Protein AF-0000000080767709 (afdb_homodimer)

Radius of gyration: 35.58 Å; Cα contacts (8 Å, |Δi|>4): 212; chains: 2; bounding box: 94×113×79 Å

Foldseek 3Di:
DPPPCVDPPPPDDDDPVRLVVLLVVCPDPPHHLVNSCVVVVHDSVSNVVSNVCVVVLVVVCVVVVHDDDDPVVVVVVVVVVVVVVVVVVVVVVVVVVVVVVVVVVVVVVVVVPPPDDPPPPD/DPPPVVDPPPPDDDDPVRLVVLLVVCPDPPHHLVNSCVVVVHDSVSNVVSNVCVVVLVVVCVVVVHDDDDPVVVVVVVVVVVVVVVVVVVVVVVVVVVVVVVVVVVVVVVVVPPPDPPPPPD

Structure (mmCIF, N/CA/C/O backbone):
data_AF-0000000080767709-model_v1
#
loop_
_entity.id
_entity.type
_entity.pdbx_description
1 polymer 'Isrso10-transposase orfa protein'
#
loop_
_atom_site.group_PDB
_atom_site.id
_atom_site.type_symbol
_atom_site.label_atom_id
_atom_site.label_alt_id
_atom_site.label_comp_id
_atom_site.label_asym_id
_atom_site.label_entity_id
_atom_site.label_seq_id
_atom_site.pdbx_PDB_ins_code
_atom_site.Cartn_x
_atom_site.Cartn_y
_atom_site.Cartn_z
_atom_site.occupancy
_atom_site.B_iso_or_equiv
_atom_site.auth_seq_id
_atom_site.auth_comp_id
_atom_site.auth_asym_id
_atom_site.auth_atom_id
_atom_site.pdbx_PDB_model_num
ATOM 1 N N . MET A 1 1 ? 47.719 12.008 27.281 1 43.72 1 MET A N 1
ATOM 2 C CA . MET A 1 1 ? 46.906 12.156 26.062 1 43.72 1 MET A CA 1
ATOM 3 C C . MET A 1 1 ? 45.5 11.602 26.266 1 43.72 1 MET A C 1
ATOM 5 O O . MET A 1 1 ? 45.344 10.477 26.734 1 43.72 1 MET A O 1
ATOM 9 N N . MET A 1 2 ? 44.5 12.438 26.734 1 44.12 2 MET A N 1
ATOM 10 C CA . MET A 1 2 ? 43.125 12.086 27.047 1 44.12 2 MET A CA 1
ATOM 11 C C . MET A 1 2 ? 42.469 11.367 25.859 1 44.12 2 MET A C 1
ATOM 13 O O . MET A 1 2 ? 42.406 11.906 24.766 1 44.12 2 MET A O 1
ATOM 17 N N . GLU A 1 3 ? 42.625 10.109 25.688 1 41.75 3 GLU A N 1
ATOM 18 C CA . GLU A 1 3 ? 41.938 9.312 24.672 1 41.75 3 GLU A CA 1
ATOM 19 C C . GLU A 1 3 ? 40.438 9.484 24.75 1 41.75 3 GLU A C 1
ATOM 21 O O . GLU A 1 3 ? 39.781 8.938 25.641 1 41.75 3 GLU A O 1
ATOM 26 N N . VAL A 1 4 ? 39.844 10.734 24.5 1 47.56 4 VAL A N 1
ATOM 27 C CA . VAL A 1 4 ? 38.406 10.883 24.281 1 47.56 4 VAL A CA 1
ATOM 28 C C . VAL A 1 4 ? 37.938 9.773 23.344 1 47.56 4 VAL A C 1
ATOM 30 O O . VAL A 1 4 ? 38.25 9.773 22.156 1 47.56 4 VAL A O 1
ATOM 33 N N . LEU A 1 5 ? 37.969 8.539 23.547 1 47.91 5 LEU A N 1
ATOM 34 C CA . LEU A 1 5 ? 37.312 7.469 22.797 1 47.91 5 LEU A CA 1
ATOM 35 C C . LEU A 1 5 ? 35.906 7.836 22.438 1 47.91 5 LEU A C 1
ATOM 37 O O . LEU A 1 5 ? 35.062 8.008 23.328 1 47.91 5 LEU A O 1
ATOM 41 N N . THR A 1 6 ? 35.625 8.914 21.562 1 49.12 6 THR A N 1
ATOM 42 C CA . THR A 1 6 ? 34.281 9.172 21.094 1 49.12 6 THR A CA 1
ATOM 43 C C . THR A 1 6 ? 33.594 7.879 20.625 1 49.12 6 THR A C 1
ATOM 45 O O . THR A 1 6 ? 34.062 7.266 19.641 1 49.12 6 THR A O 1
ATOM 48 N N . GLY A 1 7 ? 33.312 7.008 21.469 1 48.69 7 GLY A N 1
ATOM 49 C CA . GLY A 1 7 ? 32.5 5.867 21.047 1 48.69 7 GLY A CA 1
ATOM 50 C C . GLY A 1 7 ? 31.562 6.191 19.891 1 48.69 7 GLY A C 1
ATOM 51 O O . GLY A 1 7 ? 31.406 7.359 19.531 1 48.69 7 GLY A O 1
ATOM 52 N N . PRO A 1 8 ? 31.25 5.109 19.016 1 51.94 8 PRO A N 1
ATOM 53 C CA . PRO A 1 8 ? 30.344 5.395 17.906 1 51.94 8 PRO A CA 1
ATOM 54 C C . PRO A 1 8 ? 29.203 6.316 18.297 1 51.94 8 PRO A C 1
ATOM 56 O O . PRO A 1 8 ? 28.625 6.168 19.391 1 51.94 8 PRO A O 1
ATOM 59 N N . GLU A 1 9 ? 29.266 7.59 18.141 1 53.91 9 GLU A N 1
ATOM 60 C CA . GLU A 1 9 ? 28.188 8.547 18.375 1 53.91 9 GLU A CA 1
ATOM 61 C C . GLU A 1 9 ? 26.828 7.898 18.156 1 53.91 9 GLU A C 1
ATOM 63 O O . GLU A 1 9 ? 26.531 7.375 17.078 1 53.91 9 GLU A O 1
ATOM 68 N N . ARG A 1 10 ? 26.406 7.102 19.109 1 61.03 10 ARG A N 1
ATOM 69 C CA . ARG A 1 10 ? 25.078 6.496 19.078 1 61.03 10 ARG A CA 1
ATOM 70 C C . ARG A 1 10 ? 24.062 7.438 18.438 1 61.03 10 ARG A C 1
ATOM 72 O O . ARG A 1 10 ? 23.828 8.547 18.922 1 61.03 10 ARG A O 1
ATOM 79 N N . ARG A 1 11 ? 23.906 7.289 17.219 1 68.31 11 ARG A N 1
ATOM 80 C CA . ARG A 1 11 ? 22.891 8.055 16.5 1 68.31 11 ARG A CA 1
ATOM 81 C C . ARG A 1 11 ? 21.562 8.047 17.25 1 68.31 11 ARG A C 1
ATOM 83 O O . ARG A 1 11 ? 21.062 6.988 17.609 1 68.31 11 ARG A O 1
ATOM 90 N N . ARG A 1 12 ? 21.281 9.148 17.984 1 80.56 12 ARG A N 1
ATOM 91 C CA . ARG A 1 12 ? 20.031 9.312 18.703 1 80.56 12 ARG A CA 1
ATOM 92 C C . ARG A 1 12 ? 18.844 8.828 17.859 1 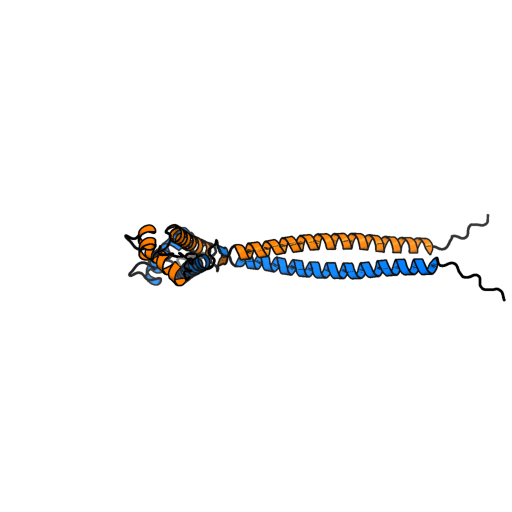80.56 12 ARG A C 1
ATOM 94 O O . ARG A 1 12 ? 18.797 9.094 16.656 1 80.56 12 ARG A O 1
ATOM 101 N N . ARG A 1 13 ? 18.047 7.902 18.406 1 86.88 13 ARG A N 1
ATOM 102 C CA . ARG A 1 13 ? 16.828 7.434 17.781 1 86.88 13 ARG A CA 1
ATOM 103 C C . ARG A 1 13 ? 15.625 8.25 18.25 1 86.88 13 ARG A C 1
ATOM 105 O O . ARG A 1 13 ? 15.312 8.273 19.453 1 86.88 13 ARG A O 1
ATOM 112 N N . TRP A 1 14 ? 15.016 9.008 17.422 1 95.19 14 TRP A N 1
ATOM 113 C CA . TRP A 1 14 ? 13.859 9.852 17.703 1 95.19 14 TRP A CA 1
ATOM 114 C C . TRP A 1 14 ? 12.562 9.055 17.578 1 95.19 14 TRP A C 1
ATOM 116 O O . TRP A 1 14 ? 12.391 8.266 16.641 1 95.19 14 TRP A O 1
ATOM 126 N N . SER A 1 15 ? 11.672 9.312 18.578 1 96.44 15 SER A N 1
ATOM 127 C CA . SER A 1 15 ? 10.344 8.719 18.484 1 96.44 15 SER A CA 1
ATOM 128 C C . SER A 1 15 ? 9.492 9.445 17.438 1 96.44 15 SER A C 1
ATOM 130 O O . SER A 1 15 ? 9.797 10.57 17.047 1 96.44 15 SER A O 1
ATOM 132 N N . VAL A 1 16 ? 8.477 8.766 17.062 1 96.75 16 VAL A N 1
ATOM 133 C CA . VAL A 1 16 ? 7.57 9.359 16.078 1 96.75 16 VAL A CA 1
ATOM 134 C C . VAL A 1 16 ? 6.953 10.641 16.656 1 96.75 16 VAL A C 1
ATOM 136 O O . VAL A 1 16 ? 6.816 11.641 15.945 1 96.75 16 VAL A O 1
ATOM 139 N N . GLU A 1 17 ? 6.59 10.57 17.844 1 96.75 17 GLU A N 1
ATOM 140 C CA . GLU A 1 17 ? 5.984 11.719 18.5 1 96.75 17 GLU A CA 1
ATOM 141 C C . GLU A 1 17 ? 6.938 12.914 18.516 1 96.75 17 GLU A C 1
ATOM 143 O O . GLU A 1 17 ? 6.516 14.055 18.297 1 96.75 17 GLU A O 1
ATOM 148 N N . GLU A 1 18 ? 8.172 12.672 18.781 1 97.38 18 GLU A N 1
ATOM 149 C CA . GLU A 1 18 ? 9.172 13.734 18.766 1 97.38 18 GLU A CA 1
ATOM 150 C C . GLU A 1 18 ? 9.344 14.312 17.359 1 97.38 18 GLU A C 1
ATOM 152 O O . GLU A 1 18 ? 9.422 15.531 17.188 1 97.38 18 GLU A O 1
ATOM 157 N N . LYS A 1 19 ? 9.406 13.406 16.391 1 98.12 19 LYS A N 1
ATOM 158 C CA . LYS A 1 19 ? 9.516 13.828 15 1 98.12 19 LYS A CA 1
ATOM 159 C C . LYS A 1 19 ? 8.359 14.742 14.609 1 98.12 19 LYS A C 1
ATOM 161 O O . LYS A 1 19 ? 8.57 15.82 14.047 1 98.12 19 LYS A O 1
ATOM 166 N N . LEU A 1 20 ? 7.242 14.305 15.039 1 97.5 20 LEU A N 1
ATOM 167 C CA . LEU A 1 20 ? 6.047 15.062 14.688 1 97.5 20 LEU A CA 1
ATOM 168 C C . LEU A 1 20 ? 6.031 16.406 15.398 1 97.5 20 LEU A C 1
ATOM 170 O O . LEU A 1 20 ? 5.621 17.422 14.812 1 97.5 20 LEU A O 1
ATOM 174 N N . ALA A 1 21 ? 6.422 16.438 16.609 1 97.62 21 ALA A N 1
ATOM 175 C CA . ALA A 1 21 ? 6.48 17.672 17.375 1 97.62 21 ALA A CA 1
ATOM 176 C C . ALA A 1 21 ? 7.422 18.672 16.703 1 97.62 21 ALA A C 1
ATOM 178 O O . ALA A 1 21 ? 7.09 19.859 16.578 1 97.62 21 ALA A O 1
ATOM 179 N N . MET A 1 22 ? 8.547 18.203 16.25 1 98.12 22 MET A N 1
ATOM 180 C CA . MET A 1 22 ? 9.516 19.078 15.594 1 98.12 22 MET A CA 1
ATOM 181 C C . MET A 1 22 ? 8.992 19.578 14.258 1 98.12 22 MET A C 1
ATOM 183 O O . MET A 1 22 ? 9.195 20.734 13.898 1 98.12 22 MET A O 1
ATOM 187 N N . VAL A 1 23 ? 8.305 18.688 13.594 1 98 23 VAL A N 1
ATOM 188 C CA . VAL A 1 23 ? 7.73 19.062 12.305 1 98 23 VAL A CA 1
ATOM 189 C C . VAL A 1 23 ? 6.676 20.156 12.5 1 98 23 VAL A C 1
ATOM 191 O O . VAL A 1 23 ? 6.691 21.172 11.812 1 98 23 VAL A O 1
ATOM 194 N N . ARG A 1 24 ? 5.836 19.938 13.453 1 95.5 24 ARG A N 1
ATOM 195 C CA . ARG A 1 24 ? 4.793 20.922 13.727 1 95.5 24 ARG A CA 1
ATOM 196 C C . ARG A 1 24 ? 5.395 22.266 14.141 1 95.5 24 ARG A C 1
ATOM 198 O O . ARG A 1 24 ? 4.934 23.312 13.703 1 95.5 24 ARG A O 1
ATOM 205 N N . GLU A 1 25 ? 6.41 22.203 14.945 1 97.19 25 GLU A N 1
ATOM 206 C CA . GLU A 1 25 ? 7.105 23.406 15.367 1 97.19 25 GLU A CA 1
ATOM 207 C C . GLU A 1 25 ? 7.691 24.156 14.172 1 97.19 25 GLU A C 1
ATOM 209 O O . GLU A 1 25 ? 7.68 25.391 14.133 1 97.19 25 GLU A O 1
ATOM 214 N N . SER A 1 26 ? 8.156 23.453 13.188 1 97.44 26 SER A N 1
ATOM 215 C CA . SER A 1 26 ? 8.812 24.047 12.031 1 97.44 26 SER A CA 1
ATOM 216 C C . SER A 1 26 ? 7.812 24.797 11.156 1 97.44 26 SER A C 1
ATOM 218 O O . SER A 1 26 ? 8.203 25.594 10.305 1 97.44 26 SER A O 1
ATOM 220 N N . PHE A 1 27 ? 6.527 24.547 11.375 1 93.88 27 PHE A N 1
ATOM 221 C CA . PHE A 1 27 ? 5.504 25.234 10.602 1 93.88 27 PHE A CA 1
ATOM 222 C C . PHE A 1 27 ? 5.055 26.516 11.312 1 93.88 27 PHE A C 1
ATOM 224 O O . PHE A 1 27 ? 4.34 27.328 10.734 1 93.88 27 PHE A O 1
ATOM 231 N N . GLU A 1 28 ? 5.445 26.672 12.57 1 93.56 28 GLU A N 1
ATOM 232 C CA . GLU A 1 28 ? 5.02 27.844 13.336 1 93.56 28 GLU A CA 1
ATOM 233 C C . GLU A 1 28 ? 5.602 29.125 12.742 1 93.56 28 GLU A C 1
ATOM 235 O O . GLU A 1 28 ? 6.723 29.141 12.234 1 93.56 28 GLU A O 1
ATOM 240 N N . PRO A 1 29 ? 4.84 30.234 12.82 1 92.75 29 PRO A N 1
ATOM 241 C CA . PRO A 1 29 ? 5.355 31.5 12.312 1 92.75 29 PRO A CA 1
ATOM 242 C C . PRO A 1 29 ? 6.684 31.891 12.945 1 92.75 29 PRO A C 1
ATOM 244 O O . PRO A 1 29 ? 6.844 31.797 14.164 1 92.75 29 PRO A O 1
ATOM 247 N N . GLY A 1 30 ? 7.648 32.25 12.172 1 95 30 GLY A N 1
ATOM 248 C CA . GLY A 1 30 ? 8.938 32.719 12.656 1 95 30 GLY A CA 1
ATOM 249 C C . GLY A 1 30 ? 9.938 31.609 12.867 1 95 30 GLY A C 1
ATOM 250 O O . GLY A 1 30 ? 11.086 31.859 13.227 1 95 30 GLY A O 1
ATOM 251 N N . LYS A 1 31 ? 9.469 30.438 12.656 1 96.88 31 LYS A N 1
ATOM 252 C CA . LYS A 1 31 ? 10.352 29.281 12.812 1 96.88 31 LYS A CA 1
ATOM 253 C C . LYS A 1 31 ? 10.82 28.766 11.461 1 96.88 31 LYS A C 1
ATOM 255 O O . LYS A 1 31 ? 10.102 28.891 10.461 1 96.88 31 LYS A O 1
ATOM 260 N N . THR A 1 32 ? 12.039 28.266 11.469 1 97.12 32 THR A N 1
ATOM 261 C CA . THR A 1 32 ? 12.586 27.594 10.297 1 97.12 32 THR A CA 1
ATOM 262 C C . THR A 1 32 ? 13.055 26.188 10.648 1 97.12 32 THR A C 1
ATOM 264 O O . THR A 1 32 ? 13.25 25.875 11.82 1 97.12 32 THR A O 1
ATOM 267 N N . VAL A 1 33 ? 13.203 25.406 9.625 1 98.12 33 VAL A N 1
ATOM 268 C CA . VAL A 1 33 ? 13.719 24.047 9.805 1 98.12 33 VAL A CA 1
ATOM 269 C C . VAL A 1 33 ? 15.062 24.094 10.523 1 98.12 33 VAL A C 1
ATOM 271 O O . VAL A 1 33 ? 15.289 23.344 11.477 1 98.12 33 VAL A O 1
ATOM 274 N N . SER A 1 34 ? 15.875 25.016 10.148 1 98.19 34 SER A N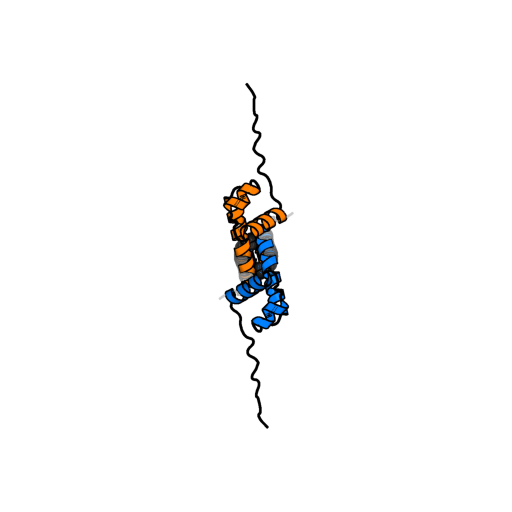 1
ATOM 275 C CA . SER A 1 34 ? 17.203 25.141 10.734 1 98.19 34 SER A CA 1
ATOM 276 C C . SER A 1 34 ? 17.141 25.547 12.203 1 98.19 34 SER A C 1
ATOM 278 O O . SER A 1 34 ? 17.875 25.031 13.031 1 98.19 34 SER A O 1
ATOM 280 N N . MET A 1 35 ? 16.266 26.484 12.539 1 98.31 35 MET A N 1
ATOM 281 C CA . MET A 1 35 ? 16.094 26.922 13.914 1 98.31 35 MET A CA 1
ATOM 282 C C . MET A 1 35 ? 15.617 25.781 14.797 1 98.31 35 MET A C 1
ATOM 284 O O . MET A 1 35 ? 16.172 25.547 15.883 1 98.31 35 MET A O 1
ATOM 288 N N . VAL A 1 36 ? 14.625 25.031 14.32 1 98.5 36 VAL A N 1
ATOM 289 C CA . VAL A 1 36 ? 14.055 23.922 15.078 1 98.5 36 VAL A CA 1
ATOM 290 C C . VAL A 1 36 ? 15.094 22.828 15.258 1 98.5 36 VAL A C 1
ATOM 292 O O . VAL A 1 36 ? 15.258 22.281 16.359 1 98.5 36 VAL A O 1
ATOM 295 N N . ALA A 1 37 ? 15.82 22.516 14.164 1 98.31 37 ALA A N 1
ATOM 296 C CA . ALA A 1 37 ? 16.859 21.5 14.219 1 98.31 37 ALA A CA 1
ATOM 297 C C . ALA A 1 37 ? 17.906 21.844 15.266 1 98.31 37 ALA A C 1
ATOM 299 O O . ALA A 1 37 ? 18.266 21 16.094 1 98.31 37 ALA A O 1
ATOM 300 N N . ARG A 1 38 ? 18.359 23.047 15.32 1 97.81 38 ARG A N 1
ATOM 301 C CA . ARG A 1 38 ? 19.375 23.5 16.266 1 97.81 38 ARG A CA 1
ATOM 302 C C . ARG A 1 38 ? 18.859 23.438 17.703 1 97.81 38 ARG A C 1
ATOM 304 O O . ARG A 1 38 ? 19.562 22.984 18.609 1 97.81 38 ARG A O 1
AT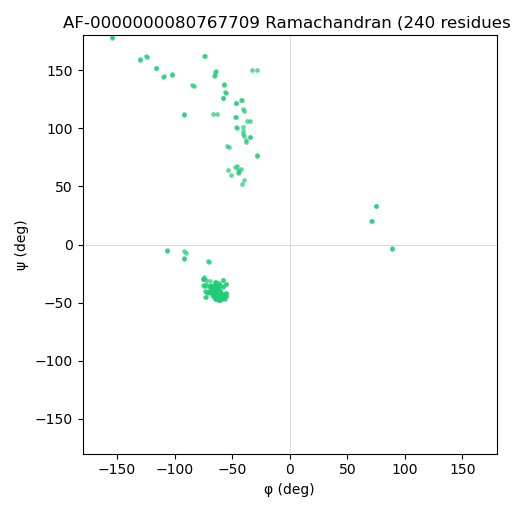OM 311 N N . GLN A 1 39 ? 17.703 23.828 17.891 1 97.62 39 GLN A N 1
ATOM 312 C CA . GLN A 1 39 ? 17.078 23.859 19.203 1 97.62 39 GLN A CA 1
ATOM 313 C C . GLN A 1 39 ? 16.984 22.453 19.797 1 97.62 39 GLN A C 1
ATOM 315 O O . GLN A 1 39 ? 17.125 22.281 21.016 1 97.62 39 GLN A O 1
ATOM 320 N N . HIS A 1 40 ? 16.797 21.516 18.953 1 97 40 HIS A N 1
ATOM 321 C CA . HIS A 1 40 ? 16.562 20.156 19.438 1 97 40 HIS A CA 1
ATOM 322 C C . HIS A 1 40 ? 17.781 19.281 19.203 1 97 40 HIS A C 1
ATOM 324 O O . HIS A 1 40 ? 17.766 18.078 19.516 1 97 40 HIS A O 1
ATOM 330 N N . GLY A 1 41 ? 18.812 19.781 18.547 1 95.94 41 GLY A N 1
ATOM 331 C CA . GLY A 1 41 ? 20.031 19.016 18.328 1 95.94 41 GLY A CA 1
ATOM 332 C C . GLY A 1 41 ? 19.875 17.953 17.25 1 95.94 41 GLY A C 1
ATOM 333 O O . GLY A 1 41 ? 20.375 16.828 17.422 1 95.94 41 GLY A O 1
ATOM 334 N N . VAL A 1 42 ? 19.125 18.203 16.328 1 95.81 42 VAL A N 1
ATOM 335 C CA . VAL A 1 42 ? 18.859 17.297 15.219 1 95.81 42 VAL A CA 1
ATOM 336 C C . VAL A 1 42 ? 19.5 17.844 13.945 1 95.81 42 VAL A C 1
ATOM 338 O O . VAL A 1 42 ? 19.609 19.047 13.766 1 95.81 42 VAL A O 1
ATOM 341 N N . ASN A 1 43 ? 19.984 16.953 13.109 1 96.19 43 ASN A N 1
ATOM 342 C CA . ASN A 1 43 ? 20.422 17.359 11.781 1 96.19 43 ASN A CA 1
ATOM 343 C C . ASN A 1 43 ? 19.297 18.016 10.992 1 96.19 43 ASN A C 1
ATOM 345 O O . ASN A 1 43 ? 18.219 17.438 10.867 1 96.19 43 ASN A O 1
ATOM 349 N N . PRO A 1 44 ? 19.547 19.188 10.508 1 97.56 44 PRO A N 1
ATOM 350 C CA . PRO A 1 44 ? 18.469 19.859 9.773 1 97.56 44 PRO A CA 1
ATOM 351 C C . PRO A 1 44 ? 17.922 19.016 8.625 1 97.56 44 PRO A C 1
ATOM 353 O O . PRO A 1 44 ? 16.734 19.109 8.297 1 97.56 44 PRO A O 1
ATOM 356 N N . ASN A 1 45 ? 18.703 18.234 7.953 1 97.44 45 ASN A N 1
ATOM 357 C CA . ASN A 1 45 ? 18.266 17.359 6.871 1 97.44 45 ASN A CA 1
ATOM 358 C C . ASN A 1 45 ? 17.188 16.391 7.336 1 97.44 45 ASN A C 1
ATOM 360 O O . ASN A 1 45 ? 16.281 16.047 6.574 1 97.44 45 ASN A O 1
ATOM 364 N N . GLN A 1 46 ? 17.281 15.938 8.547 1 97.44 46 GLN A N 1
ATOM 365 C CA . GLN A 1 46 ? 16.281 15.031 9.102 1 97.44 46 GLN A CA 1
ATOM 366 C C . GLN A 1 46 ? 14.938 15.727 9.273 1 97.44 46 GLN A C 1
ATOM 368 O O . GLN A 1 46 ? 13.906 15.195 8.867 1 97.44 46 GLN A O 1
ATOM 373 N N . VAL A 1 47 ? 15.031 16.969 9.797 1 98.06 47 VAL A N 1
ATOM 374 C CA . VAL A 1 47 ? 13.805 17.719 10 1 98.06 47 VAL A CA 1
ATOM 375 C C . VAL A 1 47 ? 13.164 18.047 8.656 1 98.06 47 VAL A C 1
ATOM 377 O O . VAL A 1 47 ? 11.938 17.984 8.508 1 98.06 47 VAL A O 1
ATOM 380 N N . PHE A 1 48 ? 14.031 18.359 7.711 1 98.19 48 PHE A N 1
ATOM 381 C CA . PHE A 1 48 ? 13.539 18.625 6.363 1 98.19 48 PHE A CA 1
ATOM 382 C C . PHE A 1 48 ? 12.836 17.391 5.801 1 98.19 48 PHE A C 1
ATOM 384 O O . PHE A 1 48 ? 11.758 17.5 5.219 1 98.19 48 PHE A O 1
ATOM 391 N N . GLN A 1 49 ? 13.438 16.203 5.984 1 98.25 49 GLN A N 1
ATOM 392 C CA . GLN A 1 49 ? 12.867 14.961 5.48 1 98.25 49 GLN A CA 1
ATOM 393 C C . GLN A 1 49 ? 11.547 14.648 6.176 1 98.25 49 GLN A C 1
ATOM 395 O O . GLN A 1 49 ? 10.57 14.266 5.523 1 98.25 49 GLN A O 1
ATOM 400 N N . TRP A 1 50 ? 11.492 14.844 7.445 1 98.5 50 TRP A N 1
ATOM 401 C CA . TRP A 1 50 ? 10.266 14.586 8.188 1 98.5 50 TRP A CA 1
ATOM 402 C C . TRP A 1 50 ? 9.156 15.531 7.758 1 98.5 50 TRP A C 1
ATOM 404 O O . TRP A 1 50 ? 7.996 15.125 7.645 1 98.5 50 TRP A O 1
ATOM 414 N N . ARG A 1 51 ? 9.547 16.75 7.574 1 98.25 51 ARG A N 1
ATOM 415 C CA . ARG A 1 51 ? 8.586 17.75 7.125 1 98.25 51 ARG A CA 1
ATOM 416 C C . ARG A 1 51 ? 8.016 17.391 5.758 1 98.25 51 ARG A C 1
ATOM 418 O O . ARG A 1 51 ? 6.812 17.531 5.527 1 98.25 51 ARG A O 1
ATOM 425 N N . LYS A 1 52 ? 8.859 16.938 4.891 1 98.5 52 LYS A N 1
ATOM 426 C CA . LYS A 1 52 ? 8.422 16.5 3.564 1 98.5 52 LYS A CA 1
ATOM 427 C C . LYS A 1 52 ? 7.469 15.32 3.662 1 98.5 52 LYS A C 1
ATOM 429 O O . LYS A 1 52 ? 6.418 15.305 3.021 1 98.5 52 LYS A O 1
ATOM 434 N N . LEU A 1 53 ? 7.832 14.312 4.461 1 98.69 53 LEU A N 1
ATOM 435 C CA . LEU A 1 53 ? 6.996 13.133 4.652 1 98.69 53 LEU A CA 1
ATOM 436 C C . LEU A 1 53 ? 5.641 13.516 5.242 1 98.69 53 LEU A C 1
ATOM 438 O O . LEU A 1 53 ? 4.605 13.008 4.812 1 98.69 53 LEU A O 1
ATOM 442 N N . TYR A 1 54 ? 5.715 14.453 6.164 1 98.25 54 TYR A N 1
ATOM 443 C CA . TYR A 1 54 ? 4.508 14.953 6.809 1 98.25 54 TYR A CA 1
ATOM 444 C C . TYR A 1 54 ? 3.547 15.547 5.781 1 98.25 54 TYR A C 1
ATOM 446 O O . TYR A 1 54 ? 2.371 15.18 5.742 1 98.25 54 TYR A O 1
ATOM 454 N N . GLN A 1 55 ? 4.031 16.328 4.922 1 97.44 55 GLN A N 1
ATOM 455 C CA . GLN A 1 55 ? 3.221 17.016 3.918 1 97.44 55 GLN A CA 1
ATOM 456 C C . GLN A 1 55 ? 2.756 16.047 2.834 1 97.44 55 GLN A C 1
ATOM 458 O O . GLN A 1 55 ? 1.582 16.047 2.453 1 97.44 55 GLN A O 1
ATOM 463 N N . ASP A 1 56 ? 3.682 15.234 2.379 1 98.12 56 ASP A N 1
ATOM 464 C CA . ASP A 1 56 ? 3.348 14.281 1.322 1 98.12 56 ASP A CA 1
ATOM 465 C C . ASP A 1 56 ? 2.334 13.25 1.812 1 98.12 56 ASP A C 1
ATOM 467 O O . ASP A 1 56 ? 1.445 12.844 1.063 1 98.12 56 ASP A O 1
ATOM 471 N N . GLY A 1 57 ? 2.498 12.812 3.078 1 98.5 57 GLY A N 1
ATOM 472 C CA . GLY A 1 57 ? 1.56 11.867 3.658 1 98.5 57 GLY A CA 1
ATOM 473 C C . GLY A 1 57 ? 0.147 12.406 3.756 1 98.5 57 GLY A C 1
ATOM 474 O O . GLY A 1 57 ? -0.813 11.727 3.389 1 98.5 57 GLY A O 1
ATOM 475 N N . SER A 1 58 ? 0.055 13.633 4.223 1 98 58 SER A N 1
ATOM 476 C CA . SER A 1 58 ? -1.244 14.297 4.305 1 98 58 SER A CA 1
ATOM 477 C C . SER A 1 58 ? -1.891 14.422 2.93 1 98 58 SER A C 1
ATOM 479 O O . SER A 1 58 ? -3.078 14.125 2.768 1 98 58 SER A O 1
ATOM 481 N N . LEU A 1 59 ? -1.128 14.836 1.957 1 98.06 59 LEU A N 1
ATOM 482 C CA . LEU A 1 59 ? -1.613 15 0.591 1 98.06 59 LEU A CA 1
ATOM 483 C C . LEU A 1 59 ? -2.109 13.672 0.028 1 98.06 59 LEU A C 1
ATOM 485 O O . LEU A 1 59 ? -3.184 13.609 -0.578 1 98.06 59 LEU A O 1
ATOM 489 N N . SER A 1 60 ? -1.34 12.633 0.234 1 98.44 60 SER A N 1
ATOM 490 C CA . SER A 1 60 ? -1.684 11.312 -0.286 1 98.44 60 SER A CA 1
ATOM 491 C C . SER A 1 60 ? -2.992 10.805 0.312 1 98.44 60 SER A C 1
ATOM 493 O O . SER A 1 60 ? -3.846 10.281 -0.406 1 98.44 60 SER A O 1
ATOM 495 N N . ALA A 1 61 ? -3.131 10.961 1.624 1 98.69 61 ALA A N 1
ATOM 496 C CA . ALA A 1 61 ? -4.316 10.453 2.311 1 98.69 61 ALA A CA 1
ATOM 497 C C . ALA A 1 61 ? -5.566 11.219 1.883 1 98.69 61 ALA A C 1
ATOM 499 O O . ALA A 1 61 ? -6.605 10.617 1.603 1 98.69 61 ALA A O 1
ATOM 500 N N . VAL A 1 62 ? -5.48 12.516 1.771 1 98.5 62 VAL A N 1
ATOM 501 C CA . VAL A 1 62 ? -6.625 13.336 1.39 1 98.5 62 VAL A CA 1
ATOM 502 C C . VAL A 1 62 ? -6.98 13.07 -0.072 1 98.5 62 VAL A C 1
ATOM 504 O O . VAL A 1 62 ? -8.164 12.992 -0.424 1 98.5 62 VAL A O 1
ATOM 507 N N . THR A 1 63 ? -5.965 12.945 -0.902 1 98 63 THR A N 1
ATOM 508 C CA . THR A 1 63 ? -6.191 12.641 -2.311 1 98 63 THR A CA 1
ATOM 509 C C . THR A 1 63 ? -6.906 11.305 -2.467 1 98 63 THR A C 1
ATOM 511 O O . THR A 1 63 ? -7.867 11.188 -3.23 1 98 63 THR A O 1
ATOM 514 N N . ALA A 1 64 ? -6.457 10.328 -1.689 1 97.88 64 ALA A N 1
ATOM 515 C CA . ALA A 1 64 ? -6.996 8.977 -1.787 1 97.88 64 ALA A CA 1
ATOM 516 C C . ALA A 1 64 ? -8.375 8.883 -1.151 1 97.88 64 ALA A C 1
ATOM 518 O O . ALA A 1 64 ? -9.18 8.016 -1.507 1 97.88 64 ALA A O 1
ATOM 519 N N . GLY A 1 65 ? -8.594 9.711 -0.17 1 97.75 65 GLY A N 1
ATOM 520 C CA . GLY A 1 65 ? -9.852 9.625 0.562 1 97.75 65 GLY A CA 1
ATOM 521 C C . GLY A 1 65 ? -9.945 8.391 1.438 1 97.75 65 GLY A C 1
ATOM 522 O O . GLY A 1 65 ? -11.047 7.938 1.762 1 97.75 65 GLY A O 1
ATOM 523 N N . GLU A 1 66 ? -8.773 7.801 1.759 1 98.31 66 GLU A N 1
ATOM 524 C CA . GLU A 1 66 ? -8.703 6.578 2.551 1 98.31 66 GLU A CA 1
ATOM 525 C C . GLU A 1 66 ? -7.367 6.473 3.279 1 98.31 66 GLU A C 1
ATOM 527 O O . GLU A 1 66 ? -6.512 7.352 3.154 1 98.31 66 GLU A O 1
ATOM 532 N N . GLU A 1 67 ? -7.258 5.398 4.051 1 98.19 67 GLU A N 1
ATOM 533 C CA . GLU A 1 67 ? -6.016 5.148 4.773 1 98.19 67 GLU A CA 1
ATOM 534 C C . GLU A 1 67 ? -4.855 4.895 3.811 1 98.19 67 GLU A C 1
ATOM 536 O O . GLU A 1 67 ? -5.059 4.371 2.713 1 98.19 67 GLU A O 1
ATOM 541 N N . VAL A 1 68 ? -3.701 5.301 4.293 1 98.81 68 VAL A N 1
ATOM 542 C CA . VAL A 1 68 ? -2.5 5.094 3.492 1 98.81 68 VAL A CA 1
ATOM 543 C C . VAL A 1 68 ? -1.553 4.141 4.219 1 98.81 68 VAL A C 1
ATOM 545 O O . VAL A 1 68 ? -1.598 4.027 5.445 1 98.81 68 VAL A O 1
ATOM 548 N N . VAL A 1 69 ? -0.762 3.439 3.42 1 98.75 69 VAL A N 1
ATOM 549 C CA . VAL A 1 69 ? 0.206 2.471 3.924 1 98.75 69 VAL A CA 1
ATOM 550 C C . VAL A 1 69 ? 1.571 2.725 3.289 1 98.75 69 VAL A C 1
ATOM 552 O O . VAL A 1 69 ? 1.667 3.389 2.254 1 98.75 69 VAL A O 1
ATOM 555 N N . PRO A 1 70 ? 2.627 2.232 3.932 1 98.69 70 PRO A N 1
ATOM 556 C CA . PRO A 1 70 ? 3.961 2.416 3.354 1 98.69 70 PRO A CA 1
ATOM 557 C C . PRO A 1 70 ? 4.07 1.854 1.938 1 98.69 70 PRO A C 1
ATOM 559 O O . PRO A 1 70 ? 3.535 0.781 1.65 1 98.69 70 PRO A O 1
ATOM 562 N N . ALA A 1 71 ? 4.688 2.564 1.111 1 98.75 71 ALA A N 1
ATOM 563 C CA . ALA A 1 71 ? 4.875 2.139 -0.273 1 98.75 71 ALA A CA 1
ATOM 564 C C . ALA A 1 71 ? 5.602 0.799 -0.341 1 98.75 71 ALA A C 1
ATOM 566 O O . ALA A 1 71 ? 5.379 0.01 -1.262 1 98.75 71 ALA A O 1
ATOM 567 N N . SER A 1 72 ? 6.418 0.52 0.562 1 98.75 72 SER A N 1
ATOM 568 C CA . SER A 1 72 ? 7.207 -0.709 0.577 1 98.75 72 SER A CA 1
ATOM 569 C C . SER A 1 72 ? 6.309 -1.937 0.713 1 98.75 72 SER A C 1
ATOM 571 O O . SER A 1 72 ? 6.641 -3.012 0.207 1 98.75 72 SER A O 1
ATOM 573 N N . GLU A 1 73 ? 5.207 -1.758 1.411 1 98.69 73 GLU A N 1
ATOM 574 C CA . GLU A 1 73 ? 4.273 -2.873 1.547 1 98.69 73 GLU A CA 1
ATOM 575 C C . GLU A 1 73 ? 3.682 -3.266 0.196 1 98.69 73 GLU A C 1
ATOM 577 O O . GLU A 1 73 ? 3.561 -4.453 -0.114 1 98.69 73 GLU A O 1
ATOM 582 N N . LEU A 1 74 ? 3.361 -2.305 -0.532 1 98.81 74 LEU A N 1
ATOM 583 C CA . LEU A 1 74 ? 2.857 -2.568 -1.875 1 98.81 74 LEU A CA 1
ATOM 584 C C . LEU A 1 74 ? 3.941 -3.184 -2.754 1 98.81 74 LEU A C 1
ATOM 586 O O . LEU A 1 74 ? 3.684 -4.137 -3.49 1 98.81 74 LEU A O 1
ATOM 590 N N . ALA A 1 75 ? 5.078 -2.627 -2.686 1 98.81 75 ALA A N 1
ATOM 591 C CA . ALA A 1 75 ? 6.195 -3.133 -3.479 1 98.81 75 ALA A CA 1
ATOM 592 C C . ALA A 1 75 ? 6.453 -4.609 -3.186 1 98.81 75 ALA A C 1
ATOM 594 O O . ALA A 1 75 ? 6.695 -5.398 -4.102 1 98.81 75 ALA A O 1
ATOM 595 N N . GLU A 1 76 ? 6.391 -4.938 -1.956 1 98.75 76 GLU A N 1
ATOM 596 C CA . GLU A 1 76 ? 6.605 -6.324 -1.557 1 98.75 76 GLU A CA 1
ATOM 597 C C . GLU A 1 76 ? 5.504 -7.23 -2.1 1 98.75 76 GLU A C 1
ATOM 599 O O . GLU A 1 76 ? 5.777 -8.344 -2.561 1 98.75 76 GLU A O 1
ATOM 604 N N . ALA A 1 77 ? 4.297 -6.77 -1.988 1 98.88 77 ALA A N 1
ATOM 605 C CA . ALA A 1 77 ? 3.18 -7.547 -2.512 1 98.88 77 ALA A CA 1
ATOM 606 C C . ALA A 1 77 ? 3.303 -7.742 -4.02 1 98.88 77 ALA A C 1
ATOM 608 O O . ALA A 1 77 ? 3.047 -8.828 -4.535 1 98.88 77 ALA A O 1
ATOM 609 N N . LEU A 1 78 ? 3.73 -6.734 -4.703 1 98.81 78 LEU A N 1
ATOM 610 C CA . LEU A 1 78 ? 3.883 -6.809 -6.152 1 98.81 78 LEU A CA 1
ATOM 611 C C . LEU A 1 78 ? 5.027 -7.742 -6.531 1 98.81 78 LEU A C 1
ATOM 613 O O . LEU A 1 78 ? 4.957 -8.438 -7.551 1 98.81 78 LEU A O 1
ATOM 617 N N . LYS A 1 79 ? 6.016 -7.758 -5.785 1 98.88 79 LYS A N 1
ATOM 618 C CA . LYS A 1 79 ? 7.098 -8.719 -5.984 1 98.88 79 LYS A CA 1
ATOM 619 C C . LYS A 1 79 ? 6.586 -10.148 -5.855 1 98.88 79 LYS A C 1
ATOM 621 O O . LYS A 1 79 ? 6.961 -11.023 -6.648 1 98.88 79 LYS A O 1
ATOM 626 N N . GLN A 1 80 ? 5.777 -10.391 -4.883 1 98.88 80 GLN A N 1
ATOM 627 C CA . GLN A 1 80 ? 5.191 -11.719 -4.707 1 98.88 80 GLN A CA 1
ATOM 628 C C . GLN A 1 80 ? 4.32 -12.102 -5.902 1 98.88 80 GLN A C 1
ATOM 630 O O . GLN A 1 80 ? 4.352 -13.242 -6.355 1 98.88 80 GLN A O 1
ATOM 635 N N . VAL A 1 81 ? 3.574 -11.133 -6.328 1 98.94 81 VAL A N 1
ATOM 636 C CA . VAL A 1 81 ? 2.729 -11.359 -7.496 1 98.94 81 VAL A CA 1
ATOM 637 C C . VAL A 1 81 ? 3.586 -11.805 -8.68 1 98.94 81 VAL A C 1
ATOM 639 O O . VAL A 1 81 ? 3.264 -12.789 -9.344 1 98.94 81 VAL A O 1
ATOM 642 N N . ARG A 1 82 ? 4.629 -11.172 -8.914 1 98.75 82 ARG A N 1
ATOM 643 C CA . ARG A 1 82 ? 5.516 -11.492 -10.031 1 98.75 82 ARG A CA 1
ATOM 644 C C . ARG A 1 82 ? 6.109 -12.891 -9.875 1 98.75 82 ARG A C 1
ATOM 646 O O . ARG A 1 82 ? 6.184 -13.648 -10.844 1 98.75 82 ARG A O 1
ATOM 653 N N . GLU A 1 83 ? 6.535 -13.164 -8.68 1 98.75 83 GLU A N 1
ATOM 654 C CA . GLU A 1 83 ? 7.117 -14.477 -8.406 1 98.75 83 GLU A CA 1
ATOM 655 C C . GLU A 1 83 ? 6.094 -15.594 -8.617 1 98.75 83 GLU A C 1
ATOM 657 O O . GLU A 1 83 ? 6.406 -16.625 -9.219 1 98.75 83 GLU A O 1
ATOM 662 N N . LEU A 1 84 ? 4.914 -15.352 -8.164 1 98.88 84 LEU A N 1
ATOM 663 C CA . LEU A 1 84 ? 3.848 -16.328 -8.305 1 98.88 84 LEU A CA 1
ATOM 664 C C . LEU A 1 84 ? 3.463 -16.531 -9.766 1 98.88 84 LEU A C 1
ATOM 666 O O . LEU A 1 84 ? 3.182 -17.641 -10.195 1 98.88 84 LEU A O 1
ATOM 670 N N . GLN A 1 85 ? 3.494 -15.438 -10.516 1 98.81 85 GLN A N 1
ATOM 671 C CA . GLN A 1 85 ? 3.207 -15.516 -11.945 1 98.81 85 GLN A CA 1
ATOM 672 C C . GLN A 1 85 ? 4.262 -16.344 -12.672 1 98.81 85 GLN A C 1
ATOM 674 O O . GLN A 1 85 ? 3.936 -17.156 -13.539 1 98.81 85 GLN A O 1
ATOM 679 N N . ARG A 1 86 ? 5.473 -16.156 -12.336 1 98.69 86 ARG A N 1
ATOM 680 C CA . ARG A 1 86 ? 6.566 -16.938 -12.914 1 98.69 86 ARG A CA 1
ATOM 681 C C . ARG A 1 86 ? 6.406 -18.422 -12.625 1 98.69 86 ARG A C 1
ATOM 683 O O . ARG A 1 86 ? 6.504 -19.25 -13.523 1 98.69 86 ARG A O 1
ATOM 690 N N . MET A 1 87 ? 6.137 -18.703 -11.414 1 98.69 87 MET A N 1
ATOM 691 C CA . MET A 1 87 ? 5.969 -20.094 -11.008 1 98.69 87 MET A CA 1
ATOM 692 C C . MET A 1 87 ? 4.758 -20.719 -11.703 1 98.69 87 MET A C 1
ATOM 694 O O . MET A 1 87 ? 4.801 -21.875 -12.109 1 98.69 87 MET A O 1
ATOM 698 N N . LEU A 1 88 ? 3.701 -19.938 -11.758 1 98.69 88 LEU A N 1
ATOM 699 C CA . LEU A 1 88 ? 2.5 -20.422 -12.422 1 98.69 88 LEU A CA 1
ATOM 700 C C . LEU A 1 88 ? 2.775 -20.703 -13.891 1 98.69 88 LEU A C 1
ATOM 702 O O . LEU A 1 88 ? 2.301 -21.719 -14.438 1 98.69 88 LEU A O 1
ATOM 706 N N . GLY A 1 89 ? 3.453 -19.797 -14.5 1 98.38 89 GLY A N 1
ATOM 707 C CA . GLY A 1 89 ? 3.854 -20.031 -15.875 1 98.38 89 GLY A CA 1
ATOM 708 C C . GLY A 1 89 ? 4.641 -21.312 -16.047 1 98.38 89 GLY A C 1
ATOM 709 O O . GLY A 1 89 ? 4.371 -22.094 -16.969 1 98.38 89 GLY A O 1
ATOM 710 N N . LYS A 1 90 ? 5.551 -21.609 -15.242 1 98.25 90 LYS A N 1
ATOM 711 C CA . LYS A 1 90 ? 6.363 -22.828 -15.281 1 98.25 90 LYS A CA 1
ATOM 712 C C . LYS A 1 90 ? 5.5 -24.078 -15.109 1 98.25 90 LYS A C 1
ATOM 714 O O . LYS A 1 90 ? 5.645 -25.047 -15.859 1 98.25 90 LYS A O 1
ATOM 719 N N . LYS A 1 91 ? 4.637 -23.953 -14.117 1 98 91 LYS A N 1
ATOM 720 C CA . LYS A 1 91 ? 3.787 -25.109 -13.844 1 98 91 LYS A CA 1
ATOM 721 C C . LYS A 1 91 ? 2.805 -25.359 -14.984 1 98 91 LYS A C 1
ATOM 723 O O . LYS A 1 91 ? 2.461 -26.5 -15.281 1 98 91 LYS A O 1
ATOM 728 N N . THR A 1 92 ? 2.334 -24.312 -15.57 1 97.88 92 THR A N 1
ATOM 729 C CA . THR A 1 92 ? 1.434 -24.438 -16.703 1 97.88 92 THR A CA 1
ATOM 730 C C . THR A 1 92 ? 2.141 -25.094 -17.891 1 97.88 92 THR A C 1
ATOM 732 O O . THR A 1 92 ? 1.572 -25.969 -18.547 1 97.88 92 THR A O 1
ATOM 735 N N . MET A 1 93 ? 3.344 -24.719 -18.109 1 98.25 93 MET A N 1
ATOM 736 C CA . MET A 1 93 ? 4.133 -25.312 -19.172 1 98.25 93 MET A CA 1
ATOM 737 C C . MET A 1 93 ? 4.367 -26.797 -18.906 1 98.25 93 MET A C 1
ATOM 739 O O . MET A 1 93 ? 4.219 -27.625 -19.797 1 98.25 93 MET A O 1
ATOM 743 N N . GLU A 1 94 ? 4.742 -27.125 -17.688 1 97.88 94 GLU A N 1
ATOM 744 C CA . GLU A 1 94 ? 4.953 -28.516 -17.281 1 97.88 94 GLU A CA 1
ATOM 745 C C . GLU A 1 94 ? 3.686 -29.344 -17.484 1 97.88 94 GLU A C 1
ATOM 747 O O . GLU A 1 94 ? 3.75 -30.469 -17.984 1 97.88 94 GLU A O 1
ATOM 752 N N . ASN A 1 95 ? 2.621 -28.812 -17.125 1 97.25 95 ASN A N 1
ATOM 753 C CA . ASN A 1 95 ? 1.335 -29.469 -17.297 1 97.25 95 ASN A CA 1
ATOM 754 C C . ASN A 1 95 ? 1.042 -29.75 -18.766 1 97.25 95 ASN A C 1
ATOM 756 O O . ASN A 1 95 ? 0.527 -30.828 -19.109 1 97.25 95 ASN A O 1
ATOM 760 N N . GLU A 1 96 ? 1.342 -28.797 -19.609 1 96.94 96 GLU A N 1
ATOM 761 C CA . GLU A 1 96 ? 1.123 -28.969 -21.047 1 96.94 96 GLU A CA 1
ATOM 762 C C . GLU A 1 96 ? 1.985 -30.094 -21.609 1 96.94 96 GLU A C 1
ATOM 764 O O . GLU A 1 96 ? 1.503 -30.922 -22.375 1 96.94 96 GLU A O 1
ATOM 769 N N . ILE A 1 97 ? 3.205 -30.203 -21.172 1 97.88 97 ILE A N 1
ATOM 770 C CA . ILE A 1 97 ? 4.137 -31.25 -21.594 1 97.88 97 ILE A CA 1
ATOM 771 C C . ILE A 1 97 ? 3.625 -32.625 -21.141 1 97.88 97 ILE A C 1
ATOM 773 O O . ILE A 1 97 ? 3.578 -33.562 -21.922 1 97.88 97 ILE A O 1
ATOM 777 N N . LEU A 1 98 ? 3.117 -32.719 -19.953 1 96.81 98 LEU A N 1
ATOM 778 C CA . LEU A 1 98 ? 2.641 -33.969 -19.391 1 96.81 98 LEU A CA 1
ATOM 779 C C . LEU A 1 98 ? 1.339 -34.406 -20.047 1 96.81 98 LEU A C 1
ATOM 781 O O . LEU A 1 98 ? 1.109 -35.594 -20.25 1 96.81 98 LEU A O 1
ATOM 785 N N . ARG A 1 99 ? 0.532 -33.469 -20.375 1 95.88 99 ARG A N 1
ATOM 786 C CA . ARG A 1 99 ? -0.711 -33.75 -21.078 1 95.88 99 ARG A CA 1
ATOM 787 C C . ARG A 1 99 ? -0.43 -34.375 -22.453 1 95.88 99 ARG A C 1
ATOM 789 O O . ARG A 1 99 ? -1.078 -35.344 -22.859 1 95.88 99 ARG A O 1
ATOM 796 N N . GLU A 1 100 ? 0.529 -33.781 -23.125 1 95 100 GLU A N 1
ATOM 797 C CA . GLU A 1 100 ? 0.931 -34.312 -24.422 1 95 100 GLU A CA 1
ATOM 798 C C . GLU A 1 100 ? 1.499 -35.719 -24.297 1 95 100 GLU A C 1
ATOM 800 O O . GLU A 1 100 ? 1.218 -36.594 -25.141 1 95 100 GLU A O 1
ATOM 805 N N . ALA A 1 101 ? 2.197 -36 -23.297 1 92.69 101 ALA A N 1
ATOM 806 C CA . ALA A 1 101 ? 2.789 -37.312 -23.062 1 92.69 101 ALA A CA 1
ATOM 807 C C . ALA A 1 101 ? 1.711 -38.344 -22.797 1 92.69 101 ALA A C 1
ATOM 809 O O . ALA A 1 101 ? 1.797 -39.469 -23.312 1 92.69 101 ALA A O 1
ATOM 810 N N . VAL A 1 102 ? 0.712 -37.969 -22.031 1 90 102 VAL A N 1
ATOM 811 C CA . VAL A 1 102 ? -0.383 -38.875 -21.719 1 90 102 VAL A CA 1
ATOM 812 C C . VAL A 1 102 ? -1.213 -39.156 -22.969 1 90 102 VAL A C 1
ATOM 814 O O . VAL A 1 102 ? -1.606 -40.281 -23.219 1 90 102 VAL A O 1
ATOM 817 N N . GLU A 1 103 ? -1.386 -38.188 -23.719 1 89.44 103 GLU A N 1
ATOM 818 C CA . GLU A 1 103 ? -2.172 -38.312 -24.938 1 89.44 103 GLU A CA 1
ATOM 819 C C . GLU A 1 103 ? -1.437 -39.188 -25.953 1 89.44 103 GLU A C 1
ATOM 821 O O . GLU A 1 103 ? -2.049 -40.031 -26.641 1 89.44 103 GLU A O 1
ATOM 826 N N . TYR A 1 104 ? -0.191 -39.125 -26.062 1 85.44 104 TYR A N 1
ATOM 827 C CA . TYR A 1 104 ? 0.616 -39.938 -26.969 1 85.44 104 TYR A CA 1
ATOM 828 C C . TYR A 1 104 ? 0.615 -41.406 -26.531 1 85.44 104 TYR A C 1
ATOM 830 O O . TYR A 1 104 ? 0.555 -42.312 -27.359 1 85.44 104 TYR A O 1
ATOM 838 N N . GLY A 1 105 ? 0.643 -41.625 -25.297 1 80.69 105 GLY A N 1
ATOM 839 C CA . GLY A 1 105 ? 0.588 -43 -24.797 1 80.69 105 GLY A CA 1
ATOM 840 C C . GLY A 1 105 ? -0.743 -43.688 -25.062 1 80.69 105 GLY A C 1
ATOM 841 O O . GLY A 1 105 ? -0.784 -44.875 -25.406 1 80.69 105 GLY A O 1
ATOM 842 N N . ARG A 1 106 ? -1.731 -42.969 -24.984 1 77.75 106 ARG A N 1
ATOM 843 C CA . ARG A 1 106 ? -3.066 -43.5 -25.219 1 77.75 106 ARG A CA 1
ATOM 844 C C . ARG A 1 106 ? -3.271 -43.812 -26.703 1 77.75 106 ARG A C 1
ATOM 846 O O . ARG A 1 106 ? -3.865 -44.844 -27.047 1 77.75 106 ARG A O 1
ATOM 853 N N . ALA A 1 107 ? -2.812 -42.938 -27.562 1 78.94 107 ALA A N 1
ATOM 854 C CA . ALA A 1 107 ? -2.941 -43.125 -29 1 78.94 107 ALA A CA 1
ATOM 855 C C . ALA A 1 107 ? -2.17 -44.375 -29.469 1 78.94 107 ALA A C 1
ATOM 857 O O . ALA A 1 107 ? -2.648 -45.125 -30.312 1 78.94 107 ALA A O 1
ATOM 858 N N . LYS A 1 108 ? -1.113 -44.656 -28.953 1 75.44 108 LYS A N 1
ATOM 859 C CA . LYS A 1 108 ? -0.312 -45.812 -29.297 1 75.44 108 LYS A CA 1
ATOM 860 C C . LYS A 1 108 ? -0.986 -47.094 -28.844 1 75.44 108 LYS A C 1
ATOM 862 O O . LYS A 1 108 ? -0.971 -48.125 -29.562 1 75.44 108 LYS A O 1
ATOM 867 N N . LYS A 1 109 ? -1.671 -47.062 -27.844 1 72.31 109 LYS A N 1
ATOM 868 C CA . LYS A 1 109 ? -2.395 -48.219 -27.359 1 72.31 109 LYS A CA 1
ATOM 869 C C . LYS A 1 109 ? -3.598 -48.531 -28.234 1 72.31 109 LYS A C 1
ATOM 871 O O . LYS A 1 109 ? -3.891 -49.719 -28.516 1 72.31 109 LYS A O 1
ATOM 876 N N . TRP A 1 110 ? -4.184 -47.531 -28.578 1 71.12 110 TRP A N 1
ATOM 877 C CA . TRP A 1 110 ? -5.332 -47.719 -29.469 1 71.12 110 TRP A CA 1
ATOM 878 C C . TRP A 1 110 ? -4.898 -48.281 -30.812 1 71.12 110 TRP A C 1
ATOM 880 O O . TRP A 1 110 ? -5.57 -49.156 -31.375 1 71.12 110 TRP A O 1
ATOM 890 N N . ILE A 1 111 ? -3.773 -47.969 -31.312 1 68.56 111 ILE A N 1
ATOM 891 C 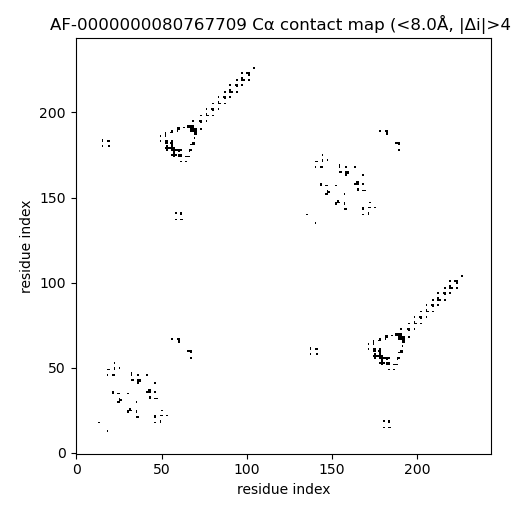CA . ILE A 1 111 ? -3.25 -48.438 -32.594 1 68.56 111 ILE A CA 1
ATOM 892 C C . ILE A 1 111 ? -2.799 -49.906 -32.406 1 68.56 111 ILE A C 1
ATOM 894 O O . ILE A 1 111 ? -3.053 -50.75 -33.281 1 68.56 111 ILE A O 1
ATOM 898 N N . ALA A 1 112 ? -2.285 -50.344 -31.328 1 69.12 112 ALA A N 1
ATOM 899 C CA . ALA A 1 112 ? -1.793 -51.719 -31.062 1 69.12 112 ALA A CA 1
ATOM 900 C C . ALA A 1 112 ? -2.947 -52.688 -30.844 1 69.12 112 ALA A C 1
ATOM 902 O O . ALA A 1 112 ? -2.852 -53.844 -31.188 1 69.12 112 ALA A O 1
ATOM 903 N N . ARG A 1 113 ? -4.035 -52.406 -30.375 1 68.56 113 ARG A N 1
ATOM 904 C CA . ARG A 1 113 ? -5.176 -53.25 -30.094 1 68.56 113 ARG A CA 1
ATOM 905 C C . ARG A 1 113 ? -6.121 -53.344 -31.297 1 68.56 113 ARG A C 1
ATOM 907 O O . ARG A 1 113 ? -7.121 -54.031 -31.266 1 68.56 113 ARG A O 1
ATOM 914 N N . SER A 1 114 ? -5.871 -52.562 -32.312 1 67 114 SER A N 1
ATOM 915 C CA . SER A 1 114 ? -6.695 -52.688 -33.531 1 67 114 SER A CA 1
ATOM 916 C C . SER A 1 114 ? -6.508 -54.062 -34.156 1 67 114 SER A C 1
ATOM 918 O O . SER A 1 114 ? -5.379 -54.5 -34.406 1 67 114 SER A O 1
ATOM 920 N N . PRO A 1 115 ? -7.559 -55.031 -34.188 1 60.72 115 PRO A N 1
ATOM 921 C CA . PRO A 1 115 ? -7.445 -56.344 -34.812 1 60.72 115 PRO A CA 1
ATOM 922 C C . PRO A 1 115 ? -6.816 -56.281 -36.219 1 60.72 115 PRO A C 1
ATOM 924 O O . PRO A 1 115 ? -7.062 -55.344 -36.969 1 60.72 115 PRO A O 1
ATOM 927 N N . SER A 1 116 ? -5.684 -57.031 -36.375 1 58.41 116 SER A N 1
ATOM 928 C CA . SER A 1 116 ? -5.18 -57.219 -37.75 1 58.41 116 SER A CA 1
ATOM 929 C C . SER A 1 116 ? -6.305 -57.594 -38.688 1 58.41 116 SER A C 1
ATOM 931 O O . SER A 1 116 ? -7.129 -58.469 -38.406 1 58.41 116 SER A O 1
ATOM 933 N N . LEU A 1 117 ? -6.727 -56.844 -39.531 1 57.94 117 LEU A N 1
ATOM 934 C CA . LEU A 1 117 ? -7.59 -57.312 -40.625 1 57.94 117 LEU A CA 1
ATOM 935 C C . LEU A 1 117 ? -7.117 -58.688 -41.156 1 57.94 117 LEU A C 1
ATOM 937 O O . LEU A 1 117 ? -5.91 -58.906 -41.25 1 57.94 117 LEU A O 1
ATOM 941 N N . PRO A 1 118 ? -7.898 -59.719 -41 1 54.59 118 PRO A N 1
ATOM 942 C CA . PRO A 1 118 ? -7.5 -60.938 -41.719 1 54.59 118 PRO A CA 1
ATOM 943 C C . PRO A 1 118 ? -6.973 -60.656 -43.125 1 54.59 118 PRO A C 1
ATOM 945 O O . PRO A 1 118 ? -7.508 -59.781 -43.812 1 54.59 118 PRO A O 1
ATOM 948 N N . GLY A 1 119 ? -5.73 -60.594 -43.281 1 48.47 119 GLY A N 1
ATOM 949 C CA . GLY A 1 119 ? -5.316 -60.625 -44.688 1 48.47 119 GLY A CA 1
ATOM 950 C C . GLY A 1 119 ? -6.211 -61.5 -45.562 1 48.47 119 GLY A C 1
ATOM 951 O O . GLY A 1 119 ? -6.637 -62.562 -45.125 1 48.47 119 GLY A O 1
ATOM 952 N N . ASP A 1 120 ? -7.035 -60.969 -46.375 1 46.47 120 ASP A N 1
ATOM 953 C CA . ASP A 1 120 ? -7.605 -61.781 -47.438 1 46.47 120 ASP A CA 1
ATOM 954 C C . ASP A 1 120 ? -6.559 -62.75 -48 1 46.47 120 ASP A C 1
ATOM 956 O O . ASP A 1 120 ? -5.512 -62.312 -48.5 1 46.47 120 ASP A O 1
ATOM 960 N N . ASP A 1 121 ? -6.422 -63.875 -47.469 1 44.16 121 ASP A N 1
ATOM 961 C CA . ASP A 1 121 ? -5.891 -65 -48.281 1 44.16 121 ASP A CA 1
ATOM 962 C C . ASP A 1 121 ? -6.477 -64.938 -49.688 1 44.16 121 ASP A C 1
ATOM 964 O O . ASP A 1 121 ? -7.668 -65.25 -49.875 1 44.16 121 ASP A O 1
ATOM 968 N N . GLN A 1 122 ? -6.465 -63.938 -50.594 1 29.62 122 GLN A N 1
ATOM 969 C CA . GLN A 1 122 ? -6.281 -64.438 -51.969 1 29.62 122 GLN A CA 1
ATOM 970 C C . GLN A 1 122 ? -4.816 -64.75 -52.219 1 29.62 122 GLN A C 1
ATOM 972 O O . GLN A 1 122 ? -3.918 -64.062 -51.781 1 29.62 122 GLN A O 1
ATOM 977 N N . MET B 1 1 ? -47.906 27.484 -9.625 1 43.62 1 MET B N 1
ATOM 978 C CA . MET B 1 1 ? -47.188 26.516 -8.805 1 43.62 1 MET B CA 1
ATOM 979 C C . MET B 1 1 ? -45.719 26.406 -9.234 1 43.62 1 MET B C 1
ATOM 981 O O . MET B 1 1 ? -45.438 26.25 -10.422 1 43.62 1 MET B O 1
ATOM 985 N N . MET B 1 2 ? -44.75 27.219 -8.648 1 43.38 2 MET B N 1
ATOM 986 C CA . MET B 1 2 ? -43.344 27.328 -8.992 1 43.38 2 MET B CA 1
ATOM 987 C C . MET B 1 2 ? -42.688 25.953 -8.953 1 43.38 2 MET B C 1
ATOM 989 O O . MET B 1 2 ? -42.719 25.281 -7.922 1 43.38 2 MET B O 1
ATOM 993 N N . GLU B 1 3 ? -42.719 25.156 -9.945 1 42 3 GLU B N 1
ATOM 994 C CA . GLU B 1 3 ? -42 23.875 -10.07 1 42 3 GLU B CA 1
ATOM 995 C C . GLU B 1 3 ? -40.531 24.047 -9.766 1 42 3 GLU B C 1
ATOM 997 O O . GLU B 1 3 ? -39.75 24.531 -10.602 1 42 3 GLU B O 1
ATOM 1002 N N . VAL B 1 4 ? -40.094 24.516 -8.531 1 46.19 4 VAL B N 1
ATOM 1003 C CA . VAL B 1 4 ? -38.688 24.422 -8.117 1 46.19 4 VAL B CA 1
ATOM 1004 C C . VAL B 1 4 ? -38.156 23.031 -8.445 1 46.19 4 VAL B C 1
ATOM 1006 O O . VAL B 1 4 ? -38.531 22.031 -7.828 1 46.19 4 VAL B O 1
ATOM 1009 N N . LEU B 1 5 ? -38.062 22.5 -9.594 1 47.25 5 LEU B N 1
ATOM 1010 C CA . LEU B 1 5 ? -37.375 21.281 -9.992 1 47.25 5 LEU B CA 1
ATOM 1011 C C . LEU B 1 5 ? -36 21.219 -9.352 1 47.25 5 LEU B C 1
ATOM 1013 O O . LEU B 1 5 ? -35.125 22.047 -9.641 1 47.25 5 LEU B O 1
ATOM 1017 N N . THR B 1 6 ? -35.812 21.125 -7.953 1 48.75 6 THR B N 1
ATOM 1018 C CA . THR B 1 6 ? -34.531 20.906 -7.336 1 48.75 6 THR B CA 1
ATOM 1019 C C . THR B 1 6 ? -33.781 19.75 -8.023 1 48.75 6 THR B C 1
ATOM 1021 O O . THR B 1 6 ? -34.25 18.609 -7.961 1 48.75 6 THR B O 1
ATOM 1024 N N . GLY B 1 7 ? -33.406 19.891 -9.195 1 48.09 7 GLY B N 1
ATOM 1025 C CA . GLY B 1 7 ? -32.562 18.859 -9.766 1 48.09 7 GLY B CA 1
ATOM 1026 C C . GLY B 1 7 ? -31.641 18.219 -8.75 1 48.09 7 GLY B C 1
ATOM 1027 O O . GLY B 1 7 ? -31.516 18.703 -7.617 1 48.09 7 GLY B O 1
ATOM 1028 N N . PRO B 1 8 ? -31.281 16.844 -8.984 1 51.91 8 PRO B N 1
ATOM 1029 C CA . PRO B 1 8 ? -30.391 16.219 -8.008 1 51.91 8 PRO B CA 1
ATOM 1030 C C . PRO B 1 8 ? -29.281 17.141 -7.539 1 51.91 8 PRO B C 1
ATOM 1032 O O . PRO B 1 8 ? -28.719 17.891 -8.344 1 51.91 8 PRO B O 1
ATOM 1035 N N . GLU B 1 9 ? -29.391 17.828 -6.473 1 54.25 9 GLU B N 1
ATOM 1036 C CA . GLU B 1 9 ? -28.344 18.656 -5.871 1 54.25 9 GLU B CA 1
ATOM 1037 C C . GLU B 1 9 ? -26.953 18.109 -6.203 1 54.25 9 GLU B C 1
ATOM 1039 O O . GLU B 1 9 ? -26.641 16.953 -5.91 1 54.25 9 GLU B O 1
ATOM 1044 N N . ARG B 1 10 ? -26.516 18.359 -7.406 1 61.06 10 ARG B N 1
ATOM 1045 C CA . ARG B 1 10 ? -25.172 18 -7.82 1 61.06 10 ARG B CA 1
ATOM 1046 C C . ARG B 1 10 ? -24.188 18.141 -6.664 1 61.06 10 ARG B C 1
ATOM 1048 O O . ARG B 1 10 ? -24 19.234 -6.125 1 61.06 10 ARG B O 1
ATOM 1055 N N . ARG B 1 11 ? -24 17.125 -6.004 1 68.5 11 ARG B N 1
ATOM 1056 C CA . ARG B 1 11 ? -23.016 17.094 -4.93 1 68.5 11 ARG B CA 1
ATOM 1057 C C . ARG B 1 11 ? -21.703 17.719 -5.383 1 68.5 11 ARG B C 1
ATOM 1059 O O . ARG B 1 11 ? -21.156 17.344 -6.422 1 68.5 11 ARG B O 1
ATOM 1066 N N . ARG B 1 12 ? -21.453 18.969 -4.996 1 80.5 12 ARG B N 1
ATOM 1067 C CA . ARG B 1 12 ? -20.219 19.672 -5.297 1 80.5 12 ARG B CA 1
ATOM 1068 C C . ARG B 1 12 ? -19 18.766 -5.109 1 80.5 12 ARG B C 1
ATOM 1070 O O . ARG B 1 12 ? -18.938 18 -4.141 1 80.5 12 ARG B O 1
ATOM 1077 N N . ARG B 1 13 ? -18.188 18.641 -6.164 1 86.75 13 ARG B N 1
ATOM 1078 C CA . ARG B 1 13 ? -16.922 17.922 -6.094 1 86.75 13 ARG B CA 1
ATOM 1079 C C . ARG B 1 13 ? -15.766 18.844 -5.742 1 86.75 13 ARG B C 1
ATOM 1081 O O . ARG B 1 13 ? -15.477 19.797 -6.484 1 86.75 13 ARG B O 1
ATOM 1088 N N . TRP B 1 14 ? -15.18 18.734 -4.613 1 95.25 14 TRP B N 1
ATOM 1089 C CA . TRP B 1 14 ? -14.062 19.531 -4.113 1 95.25 14 TRP B CA 1
ATOM 1090 C C . TRP B 1 14 ? -12.734 18.984 -4.629 1 95.25 14 TRP B C 1
ATOM 1092 O O . TRP B 1 14 ? -12.516 17.766 -4.645 1 95.25 14 TRP B O 1
ATOM 1102 N N . SER B 1 15 ? -11.883 19.953 -5.051 1 96.44 15 SER B N 1
ATOM 1103 C CA . SER B 1 15 ? -10.523 19.562 -5.422 1 96.44 15 SER B CA 1
ATOM 1104 C C . SER B 1 15 ? -9.688 19.234 -4.191 1 96.44 15 SER B C 1
ATOM 1106 O O . SER B 1 15 ? -10.031 19.641 -3.078 1 96.44 15 SER B O 1
ATOM 1108 N N . VAL B 1 16 ? -8.641 18.562 -4.449 1 96.69 16 VAL B N 1
ATOM 1109 C CA . VAL B 1 16 ? -7.738 18.219 -3.352 1 96.69 16 VAL B CA 1
ATOM 1110 C C . VAL B 1 16 ? -7.191 19.5 -2.713 1 96.69 16 VAL B C 1
ATOM 1112 O O . VAL B 1 16 ? -7.078 19.578 -1.487 1 96.69 16 VAL B O 1
ATOM 1115 N N . GLU B 1 17 ? -6.852 20.391 -3.518 1 96.69 17 GLU B N 1
ATOM 1116 C CA . GLU B 1 17 ? -6.316 21.672 -3.031 1 96.69 17 GLU B CA 1
ATOM 1117 C C . GLU B 1 17 ? -7.32 22.375 -2.129 1 96.69 17 GLU B C 1
ATOM 1119 O O . GLU B 1 17 ? -6.945 22.953 -1.101 1 96.69 17 GLU B O 1
ATOM 1124 N N . GLU B 1 18 ? -8.531 22.375 -2.508 1 97.44 18 GLU B N 1
ATOM 1125 C CA . GLU B 1 18 ? -9.578 22.984 -1.698 1 97.44 18 GLU B CA 1
ATOM 1126 C C . GLU B 1 18 ? -9.742 22.266 -0.367 1 97.44 18 GLU B C 1
ATOM 1128 O O . GLU B 1 18 ? -9.875 22.891 0.682 1 97.44 18 GLU B O 1
ATOM 1133 N N . LYS B 1 19 ? -9.742 20.938 -0.457 1 98.19 19 LYS B N 1
ATOM 1134 C CA . LYS B 1 19 ? -9.844 20.125 0.747 1 98.19 19 LYS B CA 1
ATOM 1135 C C . LYS B 1 19 ? -8.719 20.438 1.727 1 98.19 19 LYS B C 1
ATOM 1137 O O . LYS B 1 19 ? -8.969 20.688 2.91 1 98.19 19 LYS B O 1
ATOM 1142 N N . LEU B 1 20 ? -7.598 20.547 1.128 1 97.5 20 LEU B N 1
ATOM 1143 C CA . LEU B 1 20 ? -6.426 20.797 1.962 1 97.5 20 LEU B CA 1
ATOM 1144 C C . LEU B 1 20 ? -6.484 22.203 2.56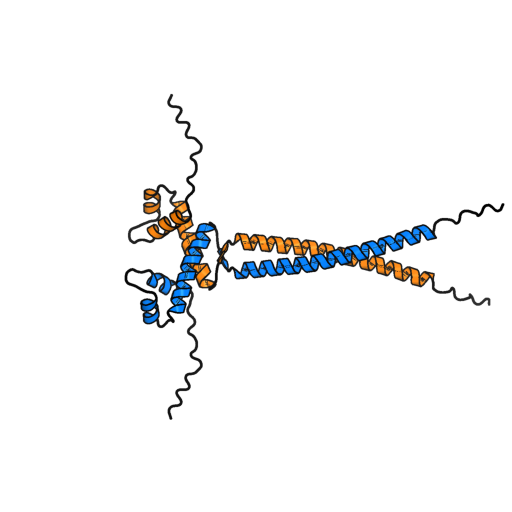2 1 97.5 20 LEU B C 1
ATOM 1146 O O . LEU B 1 20 ? -6.102 22.406 3.717 1 97.5 20 LEU B O 1
ATOM 1150 N N . ALA B 1 21 ? -6.906 23.141 1.81 1 97.56 21 ALA B N 1
ATOM 1151 C CA . ALA B 1 21 ? -7.031 24.516 2.297 1 97.56 21 ALA B CA 1
ATOM 1152 C C . ALA B 1 21 ? -8.008 24.594 3.471 1 97.56 21 ALA B C 1
ATOM 1154 O O . ALA B 1 21 ? -7.719 25.25 4.477 1 97.56 21 ALA B O 1
ATOM 1155 N N . MET B 1 22 ? -9.078 23.891 3.373 1 98.12 22 MET B N 1
ATOM 1156 C CA . MET B 1 22 ? -10.078 23.891 4.438 1 98.12 22 MET B CA 1
ATOM 1157 C C . MET B 1 22 ? -9.547 23.203 5.684 1 98.12 22 MET B C 1
ATOM 1159 O O . MET B 1 22 ? -9.789 23.641 6.805 1 98.12 22 MET B O 1
ATOM 1163 N N . VAL B 1 23 ? -8.812 22.141 5.434 1 98.06 23 VAL B N 1
ATOM 1164 C CA . VAL B 1 23 ? -8.234 21.406 6.551 1 98.06 23 VAL B CA 1
ATOM 1165 C C . VAL B 1 23 ? -7.227 22.297 7.285 1 98.06 23 VAL B C 1
ATOM 1167 O O . VAL B 1 23 ? -7.273 22.406 8.516 1 98.06 23 VAL B O 1
ATOM 1170 N N . ARG B 1 24 ? -6.406 22.922 6.531 1 95.5 24 ARG B N 1
ATOM 1171 C CA . ARG B 1 24 ? -5.41 23.797 7.137 1 95.5 24 ARG B CA 1
ATOM 1172 C C . ARG B 1 24 ? -6.078 24.938 7.906 1 95.5 24 ARG B C 1
ATOM 1174 O O . ARG B 1 24 ? -5.648 25.281 9.008 1 95.5 24 ARG B O 1
ATOM 1181 N N . GLU B 1 25 ? -7.105 25.484 7.332 1 97.19 25 GLU B N 1
ATOM 1182 C CA . GLU B 1 25 ? -7.859 26.547 7.992 1 97.19 25 GLU B CA 1
ATOM 1183 C C . GLU B 1 25 ? -8.445 26.062 9.312 1 97.19 25 GLU B C 1
ATOM 1185 O O . GLU B 1 25 ? -8.484 26.812 10.297 1 97.19 25 GLU B O 1
ATOM 1190 N N . SER B 1 26 ? -8.859 24.844 9.383 1 97.44 26 SER B N 1
ATOM 1191 C CA . SER B 1 26 ? -9.516 24.297 10.562 1 97.44 26 SER B CA 1
ATOM 1192 C C . SER B 1 26 ? -8.539 24.125 11.711 1 97.44 26 SER B C 1
ATOM 1194 O O . SER B 1 26 ? -8.945 23.953 12.867 1 97.44 26 SER B O 1
ATOM 1196 N N . PHE B 1 27 ? -7.246 24.203 11.391 1 93.88 27 PHE B N 1
ATOM 1197 C CA . PHE B 1 27 ? -6.234 24.094 12.438 1 93.88 27 PHE B CA 1
ATOM 1198 C C . PHE B 1 27 ? -5.859 25.469 12.984 1 93.88 27 PHE B C 1
ATOM 1200 O O . PHE B 1 27 ? -5.168 25.562 14 1 93.88 27 PHE B O 1
ATOM 1207 N N . GLU B 1 28 ? -6.289 26.516 12.312 1 93.56 28 GLU B N 1
ATOM 1208 C CA . GLU B 1 28 ? -5.934 27.859 12.75 1 93.56 28 GLU B CA 1
ATOM 1209 C C . GLU B 1 28 ? -6.555 28.188 14.109 1 93.56 28 GLU B C 1
ATOM 1211 O O . GLU B 1 28 ? -7.664 27.734 14.406 1 93.56 28 GLU B O 1
ATOM 1216 N N . PRO B 1 29 ? -5.852 28.953 14.93 1 92.88 29 PRO B N 1
ATOM 1217 C CA . PRO B 1 29 ? -6.41 29.344 16.234 1 92.88 29 PRO B CA 1
ATOM 1218 C C . PRO B 1 29 ? -7.766 30.031 16.109 1 92.88 29 PRO B C 1
ATOM 1220 O O . PRO B 1 29 ? -7.945 30.906 15.25 1 92.88 29 PRO B O 1
ATOM 1223 N N . GLY B 1 30 ? -8.719 29.609 16.844 1 95 30 GLY B N 1
ATOM 1224 C CA . GLY B 1 30 ? -10.039 30.219 16.875 1 95 30 GLY B CA 1
ATOM 1225 C C . GLY B 1 30 ? -10.992 29.641 15.852 1 95 30 GLY B C 1
ATOM 1226 O O . GLY B 1 30 ? -12.164 30.031 15.797 1 95 30 GLY B O 1
ATOM 1227 N N . LYS B 1 31 ? -10.469 28.766 15.086 1 96.88 31 LYS B N 1
ATOM 1228 C CA . LYS B 1 31 ? -11.305 28.141 14.078 1 96.88 31 LYS B CA 1
ATOM 1229 C C . LYS B 1 31 ? -11.719 26.734 14.516 1 96.88 31 LYS B C 1
ATOM 1231 O O . LYS B 1 31 ? -10.984 26.062 15.234 1 96.88 31 LYS B O 1
ATOM 1236 N N . THR B 1 32 ? -12.922 26.391 14.117 1 97.12 32 THR B N 1
ATOM 1237 C CA . THR B 1 32 ? -13.414 25.031 14.328 1 97.12 32 THR B CA 1
ATOM 1238 C C . THR B 1 32 ? -13.836 24.406 13 1 97.12 32 THR B C 1
ATOM 1240 O O . THR B 1 32 ? -14.031 25.109 12.008 1 97.12 32 THR B O 1
ATOM 1243 N N . VAL B 1 33 ? -13.922 23.109 13.031 1 98.12 33 VAL B N 1
ATOM 1244 C CA . VAL B 1 33 ? -14.383 22.375 11.852 1 98.12 33 VAL B CA 1
ATOM 1245 C C . VAL B 1 33 ? -15.742 22.906 11.406 1 98.12 33 VAL B C 1
ATOM 1247 O O . VAL B 1 33 ? -15.953 23.156 10.219 1 98.12 33 VAL B O 1
ATOM 1250 N N . SER B 1 34 ? -16.594 23.156 12.328 1 98.19 34 SER B N 1
ATOM 1251 C CA . SER B 1 34 ? -17.938 23.625 12.031 1 98.19 34 SER B CA 1
ATOM 1252 C C . SER B 1 34 ? -17.906 25.016 11.414 1 98.19 34 SER B C 1
ATOM 1254 O O . SER B 1 34 ? -18.641 25.297 10.469 1 98.19 34 SER B O 1
ATOM 1256 N N . MET B 1 35 ? -17.094 25.906 11.961 1 98.31 35 MET B N 1
ATOM 1257 C CA . MET B 1 35 ? -16.953 27.266 11.438 1 98.31 35 MET B CA 1
ATOM 1258 C C . MET B 1 35 ? -16.453 27.25 10 1 98.31 35 MET B C 1
ATOM 1260 O O . MET B 1 35 ? -17.016 27.922 9.133 1 98.31 35 MET B O 1
ATOM 1264 N N . VAL B 1 36 ? -15.406 26.438 9.75 1 98.5 36 VAL B N 1
ATOM 1265 C CA . VAL B 1 36 ? -14.805 26.344 8.422 1 98.5 36 VAL B CA 1
ATOM 1266 C C . VAL B 1 36 ? -15.805 25.75 7.438 1 98.5 36 VAL B C 1
ATOM 1268 O O . VAL B 1 36 ? -15.961 26.25 6.324 1 98.5 36 VAL B O 1
ATOM 1271 N N . ALA B 1 37 ? -16.5 24.688 7.871 1 98.31 37 ALA B N 1
ATOM 1272 C CA . ALA B 1 37 ? -17.484 24.031 7.023 1 98.31 37 ALA B CA 1
ATOM 1273 C C . ALA B 1 37 ? -18.578 25.016 6.602 1 98.31 37 ALA B C 1
ATOM 1275 O O . ALA B 1 37 ? -18.922 25.109 5.422 1 98.31 37 ALA B O 1
ATOM 1276 N N . ARG B 1 38 ? -19.078 25.812 7.492 1 97.88 38 ARG B N 1
ATOM 1277 C CA . ARG B 1 38 ? -20.125 26.781 7.23 1 97.88 38 ARG B CA 1
ATOM 1278 C C . ARG B 1 38 ? -19.641 27.875 6.285 1 97.88 38 ARG B C 1
ATOM 1280 O O . ARG B 1 38 ? -20.344 28.25 5.348 1 97.88 38 ARG B O 1
ATOM 1287 N N . GLN B 1 39 ? -18.5 28.328 6.492 1 97.62 39 GLN B N 1
ATOM 1288 C CA . GLN B 1 39 ? -17.906 29.391 5.695 1 97.62 39 GLN B CA 1
ATOM 1289 C C . GLN B 1 39 ? -17.766 28.969 4.234 1 97.62 39 GLN B C 1
ATOM 1291 O O . GLN B 1 39 ? -17.922 29.797 3.328 1 97.62 39 GLN B O 1
ATOM 1296 N N . HIS B 1 40 ? -17.531 27.719 4.051 1 97 40 HIS B N 1
ATOM 1297 C CA . HIS B 1 40 ? -17.25 27.234 2.699 1 97 40 HIS B CA 1
ATOM 1298 C C . HIS B 1 40 ? -18.438 26.453 2.139 1 97 40 HIS B C 1
ATOM 1300 O O . HIS B 1 40 ? -18.359 25.938 1.02 1 97 40 HIS B O 1
ATOM 1306 N N . GLY B 1 41 ? -19.469 26.219 2.924 1 95.94 41 GLY B N 1
ATOM 1307 C CA . GLY B 1 41 ? -20.641 25.5 2.451 1 95.94 41 GLY B CA 1
ATOM 1308 C C . GLY B 1 41 ? -20.422 24.016 2.307 1 95.94 41 GLY B C 1
ATOM 1309 O O . GLY B 1 41 ? -20.891 23.406 1.336 1 95.94 41 GLY B O 1
ATOM 1310 N N . VAL B 1 42 ? -19.656 23.484 3.115 1 95.88 42 VAL B N 1
ATOM 1311 C CA . VAL B 1 42 ? -19.328 22.047 3.111 1 95.88 42 VAL B CA 1
ATOM 1312 C C . VAL B 1 42 ? -19.969 21.375 4.328 1 95.88 42 VAL B C 1
ATOM 1314 O O . VAL B 1 42 ? -20.125 22 5.375 1 95.88 42 VAL B O 1
ATOM 1317 N N . ASN B 1 43 ? -20.406 20.172 4.145 1 96.31 43 ASN B N 1
ATOM 1318 C CA . ASN B 1 43 ? -20.844 19.375 5.297 1 96.31 43 ASN B CA 1
ATOM 1319 C C . ASN B 1 43 ? -19.719 19.219 6.312 1 96.31 43 ASN B C 1
ATOM 1321 O O . ASN B 1 43 ? -18.609 18.797 5.965 1 96.31 43 ASN B O 1
ATOM 1325 N N . PRO B 1 44 ? -20 19.578 7.535 1 97.56 44 PRO B N 1
ATOM 1326 C CA . PRO B 1 44 ? -18.938 19.484 8.539 1 97.56 44 PRO B CA 1
ATOM 1327 C C . PRO B 1 44 ? -18.328 18.094 8.625 1 97.56 44 PRO B C 1
ATOM 1329 O O . PRO B 1 44 ? -17.141 17.938 8.922 1 97.56 44 PRO B O 1
ATOM 1332 N N . ASN B 1 45 ? -19.078 17.031 8.414 1 97.5 45 ASN B N 1
ATOM 1333 C CA . ASN B 1 45 ? -18.578 15.672 8.43 1 97.5 45 ASN B CA 1
ATOM 1334 C C . ASN B 1 45 ? -17.453 15.469 7.41 1 97.5 45 ASN B C 1
ATOM 1336 O O . ASN B 1 45 ? -16.531 14.695 7.648 1 97.5 45 ASN B O 1
ATOM 1340 N N . GLN B 1 46 ? -17.562 16.109 6.293 1 97.5 46 GLN B N 1
ATOM 1341 C CA . GLN B 1 46 ? -16.547 16.016 5.266 1 97.5 46 GLN B CA 1
ATOM 1342 C C . GLN B 1 46 ? -15.234 16.641 5.73 1 97.5 46 GLN B C 1
ATOM 1344 O O . GLN B 1 46 ? -14.164 16.047 5.59 1 97.5 46 GLN B O 1
ATOM 1349 N N . VAL B 1 47 ? -15.391 17.828 6.348 1 98.06 47 VAL B N 1
ATOM 1350 C CA . VAL B 1 47 ? -14.195 18.516 6.832 1 98.06 47 VAL B CA 1
ATOM 1351 C C . VAL B 1 47 ? -13.547 17.703 7.949 1 98.06 47 VAL B C 1
ATOM 1353 O O . VAL B 1 47 ? -12.32 17.594 8.023 1 98.06 47 VAL B O 1
ATOM 1356 N N . PHE B 1 48 ? -14.406 17.125 8.773 1 98.19 48 PHE B N 1
ATOM 1357 C CA . PHE B 1 48 ? -13.906 16.266 9.836 1 98.19 48 PHE B CA 1
ATOM 1358 C C . PHE B 1 48 ? -13.133 15.078 9.258 1 98.19 48 PHE B C 1
ATOM 1360 O O . PHE B 1 48 ? -12.047 14.75 9.734 1 98.19 48 PHE B O 1
ATOM 1367 N N . GLN B 1 49 ? -13.688 14.461 8.211 1 98.25 49 GLN B N 1
ATOM 1368 C CA . GLN B 1 49 ? -13.047 13.312 7.574 1 98.25 49 GLN B CA 1
ATOM 1369 C C . GLN B 1 49 ? -11.727 13.711 6.922 1 98.25 49 GLN B C 1
ATOM 1371 O O . GLN B 1 49 ? -10.727 13.008 7.062 1 98.25 49 GLN B O 1
ATOM 1376 N N . TRP B 1 50 ? -11.711 14.812 6.27 1 98.5 50 TRP B N 1
ATOM 1377 C CA . TRP B 1 50 ? -10.492 15.273 5.617 1 98.5 50 TRP B CA 1
ATOM 1378 C C . TRP B 1 50 ? -9.406 15.586 6.648 1 98.5 50 TRP B C 1
ATOM 1380 O O . TRP B 1 50 ? -8.234 15.297 6.43 1 98.5 50 TRP B O 1
ATOM 1390 N N . ARG B 1 51 ? -9.859 16.203 7.711 1 98.31 51 ARG B N 1
ATOM 1391 C CA . ARG B 1 51 ? -8.938 16.531 8.789 1 98.31 51 ARG B CA 1
ATOM 1392 C C . ARG B 1 51 ? -8.312 15.273 9.383 1 98.31 51 ARG B C 1
ATOM 1394 O O . ARG B 1 51 ? -7.117 15.234 9.672 1 98.31 51 ARG B O 1
ATOM 1401 N N . LYS B 1 52 ? -9.117 14.273 9.57 1 98.5 52 LYS B N 1
ATOM 1402 C CA . LYS B 1 52 ? -8.633 12.992 10.078 1 98.5 52 LYS B CA 1
ATOM 1403 C C . LYS B 1 52 ? -7.637 12.359 9.117 1 98.5 52 LYS B C 1
ATOM 1405 O O . LYS B 1 52 ? -6.57 11.898 9.531 1 98.5 52 LYS B O 1
ATOM 1410 N N . LEU B 1 53 ? -7.973 12.328 7.82 1 98.69 53 LEU B N 1
ATOM 1411 C CA . LEU B 1 53 ? -7.094 11.766 6.801 1 98.69 53 LEU B CA 1
ATOM 1412 C C . LEU B 1 53 ? -5.77 12.523 6.754 1 98.69 53 LEU B C 1
ATOM 1414 O O . LEU B 1 53 ? -4.703 11.914 6.648 1 98.69 53 LEU B O 1
ATOM 1418 N N . TYR B 1 54 ? -5.906 13.82 6.891 1 98.25 54 TYR B N 1
ATOM 1419 C CA . TYR B 1 54 ? -4.734 14.688 6.898 1 98.25 54 TYR B CA 1
ATOM 1420 C C . TYR B 1 54 ? -3.781 14.305 8.023 1 98.25 54 TYR B C 1
ATOM 1422 O O . TYR B 1 54 ? -2.588 14.094 7.793 1 98.25 54 TYR B O 1
ATOM 1430 N N . GLN B 1 55 ?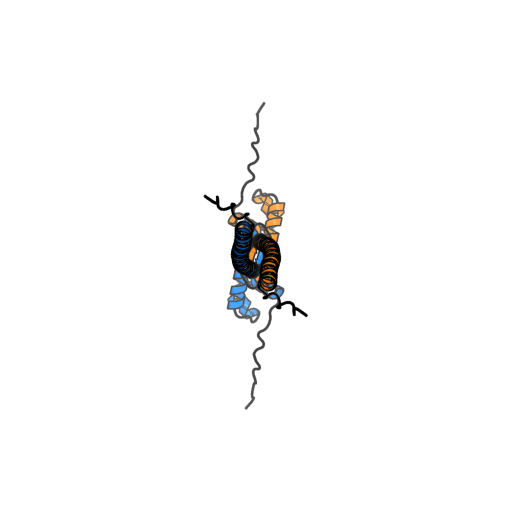 -4.277 14.117 9.164 1 97.44 55 GLN B N 1
ATOM 1431 C CA . GLN B 1 55 ? -3.479 13.805 10.352 1 97.44 55 GLN B CA 1
ATOM 1432 C C . GLN B 1 55 ? -2.949 12.375 10.289 1 97.44 55 GLN B C 1
ATOM 1434 O O . GLN B 1 55 ? -1.771 12.133 10.562 1 97.44 55 GLN B O 1
ATOM 1439 N N . ASP B 1 56 ? -3.83 11.469 9.922 1 98.19 56 ASP B N 1
ATOM 1440 C CA . ASP B 1 56 ? -3.438 10.062 9.859 1 98.19 56 ASP B CA 1
ATOM 1441 C C . ASP B 1 56 ? -2.389 9.836 8.773 1 98.19 56 ASP B C 1
ATOM 1443 O O . ASP B 1 56 ? -1.472 9.031 8.945 1 98.19 56 ASP B O 1
ATOM 1447 N N . GLY B 1 57 ? -2.559 10.539 7.637 1 98.5 57 GLY B N 1
ATOM 1448 C CA . GLY B 1 57 ? -1.592 10.43 6.555 1 98.5 57 GLY B CA 1
ATOM 1449 C C . GLY B 1 57 ? -0.205 10.898 6.945 1 98.5 57 GLY B C 1
ATOM 1450 O O . GLY B 1 57 ? 0.789 10.227 6.672 1 98.5 57 GLY B O 1
ATOM 1451 N N . SER B 1 58 ? -0.167 12.031 7.602 1 98 58 SER B N 1
ATOM 1452 C CA . SER B 1 58 ? 1.101 12.562 8.086 1 98 58 SER B CA 1
ATOM 1453 C C . SER B 1 58 ? 1.767 11.609 9.07 1 98 58 SER B C 1
ATOM 1455 O O . SER B 1 58 ? 2.967 11.344 8.977 1 98 58 SER B O 1
ATOM 1457 N N . LEU B 1 59 ? 1.005 11.086 9.984 1 98.06 59 LEU B N 1
ATOM 1458 C CA . LEU B 1 59 ? 1.507 10.148 10.984 1 98.06 59 LEU B CA 1
ATOM 1459 C C . LEU B 1 59 ? 2.07 8.898 10.32 1 98.06 59 LEU B C 1
ATOM 1461 O O . LEU B 1 59 ? 3.156 8.438 10.68 1 98.06 59 LEU B O 1
ATOM 1465 N N . SER B 1 60 ? 1.338 8.367 9.367 1 98.44 60 SER B N 1
ATOM 1466 C CA . SER B 1 60 ? 1.746 7.148 8.68 1 98.44 60 SER B CA 1
ATOM 1467 C C . SER B 1 60 ? 3.062 7.344 7.938 1 98.44 60 SER B C 1
ATOM 1469 O O . SER B 1 60 ? 3.949 6.492 7.996 1 98.44 60 SER B O 1
ATOM 1471 N N . ALA B 1 61 ? 3.166 8.469 7.227 1 98.69 61 ALA B N 1
ATOM 1472 C CA . ALA B 1 61 ? 4.359 8.734 6.426 1 98.69 61 ALA B CA 1
ATOM 1473 C C . ALA B 1 61 ? 5.582 8.938 7.316 1 98.69 61 ALA B C 1
ATOM 1475 O O . ALA B 1 61 ? 6.652 8.383 7.047 1 98.69 61 ALA B O 1
ATOM 1476 N N . VAL B 1 62 ? 5.449 9.648 8.391 1 98.5 62 VAL B N 1
ATOM 1477 C CA . VAL B 1 62 ? 6.566 9.922 9.289 1 98.5 62 VAL B CA 1
ATOM 1478 C C . VAL B 1 62 ? 6.965 8.641 10.016 1 98.5 62 VAL B C 1
ATOM 1480 O O . VAL B 1 62 ? 8.148 8.359 10.203 1 98.5 62 VAL B O 1
ATOM 1483 N N . THR B 1 63 ? 5.98 7.875 10.422 1 98 63 THR B N 1
ATOM 1484 C CA . THR B 1 63 ? 6.246 6.598 11.078 1 98 63 THR B CA 1
ATOM 1485 C C . THR B 1 63 ? 7.02 5.664 10.148 1 98 63 THR B C 1
ATOM 1487 O O . THR B 1 63 ? 8 5.043 10.562 1 98 63 THR B O 1
ATOM 1490 N N . ALA B 1 64 ? 6.586 5.633 8.898 1 97.88 64 ALA B N 1
ATOM 1491 C CA . ALA B 1 64 ? 7.18 4.727 7.918 1 97.88 64 ALA B CA 1
ATOM 1492 C C . ALA B 1 64 ? 8.555 5.223 7.477 1 97.88 64 ALA B C 1
ATOM 1494 O O . ALA B 1 64 ? 9.398 4.434 7.043 1 97.88 64 ALA B O 1
ATOM 1495 N N . GLY B 1 65 ? 8.734 6.516 7.496 1 97.75 65 GLY B N 1
ATOM 1496 C CA . GLY B 1 65 ? 9.969 7.082 6.992 1 97.75 65 GLY B CA 1
ATOM 1497 C C . GLY B 1 65 ? 10.102 6.984 5.484 1 97.75 65 GLY B C 1
ATOM 1498 O O . GLY B 1 65 ? 11.219 6.996 4.953 1 97.75 65 GLY B O 1
ATOM 1499 N N . GLU B 1 66 ? 8.961 6.812 4.801 1 98.31 66 GLU B N 1
ATOM 1500 C CA . GLU B 1 66 ? 8.922 6.652 3.35 1 98.31 66 GLU B CA 1
ATOM 1501 C C . GLU B 1 66 ? 7.578 7.098 2.777 1 98.31 66 GLU B C 1
ATOM 1503 O O . GLU B 1 66 ? 6.691 7.52 3.521 1 98.31 66 GLU B O 1
ATOM 1508 N N . GLU B 1 67 ? 7.504 7.008 1.459 1 98.12 67 GLU B N 1
ATOM 1509 C CA . GLU B 1 67 ? 6.258 7.359 0.783 1 98.12 67 GLU B CA 1
ATOM 1510 C C . GLU B 1 67 ? 5.133 6.406 1.168 1 98.12 67 GLU B C 1
ATOM 1512 O O . GLU B 1 67 ? 5.379 5.234 1.463 1 98.12 67 GLU B O 1
ATOM 1517 N N . VAL B 1 68 ? 3.949 6.996 1.155 1 98.81 68 VAL B N 1
ATOM 1518 C CA . VAL B 1 68 ? 2.771 6.195 1.474 1 98.81 68 VAL B CA 1
ATOM 1519 C C . VAL B 1 68 ? 1.852 6.121 0.257 1 98.81 68 VAL B C 1
ATOM 1521 O O . VAL B 1 68 ? 1.883 7 -0.606 1 98.81 68 VAL B O 1
ATOM 1524 N N . VAL B 1 69 ? 1.103 5.02 0.198 1 98.75 69 VAL B N 1
ATOM 1525 C CA . VAL B 1 69 ? 0.164 4.762 -0.889 1 98.75 69 VAL B CA 1
ATOM 1526 C C . VAL B 1 69 ? -1.197 4.371 -0.315 1 98.75 69 VAL B C 1
ATOM 1528 O O . VAL B 1 69 ? -1.298 3.982 0.85 1 98.75 69 VAL B O 1
ATOM 1531 N N . PRO B 1 70 ? -2.244 4.52 -1.117 1 98.69 70 PRO B N 1
ATOM 1532 C CA . PRO B 1 70 ? -3.57 4.129 -0.636 1 98.69 70 PRO B CA 1
ATOM 1533 C C . PRO B 1 70 ? -3.631 2.67 -0.187 1 98.69 70 PRO B C 1
ATOM 1535 O O . PRO B 1 70 ? -3.043 1.798 -0.831 1 98.69 70 PRO B O 1
ATOM 1538 N N . ALA B 1 71 ? -4.266 2.445 0.871 1 98.75 71 ALA B N 1
ATOM 1539 C CA . ALA B 1 71 ? -4.414 1.093 1.402 1 98.75 71 ALA B CA 1
ATOM 1540 C C . ALA B 1 71 ? -5.082 0.173 0.385 1 98.75 71 ALA B C 1
ATOM 1542 O O . ALA B 1 71 ? -4.801 -1.028 0.347 1 98.75 71 ALA B O 1
ATOM 1543 N N . SER B 1 72 ? -5.898 0.663 -0.409 1 98.69 72 SER B N 1
ATOM 1544 C CA . SER B 1 72 ? -6.637 -0.125 -1.393 1 98.69 72 SER B CA 1
ATOM 1545 C C . SER B 1 72 ? -5.691 -0.744 -2.42 1 98.69 72 SER B C 1
ATOM 1547 O O . SER B 1 72 ? -5.965 -1.826 -2.945 1 98.69 72 SER B O 1
ATOM 1549 N N . GLU B 1 73 ? -4.613 -0.035 -2.697 1 98.69 73 GLU B N 1
ATOM 1550 C CA . GLU B 1 73 ? -3.639 -0.586 -3.635 1 98.69 73 GLU B CA 1
ATOM 1551 C C . GLU B 1 73 ? -3 -1.857 -3.084 1 98.69 73 GLU B C 1
ATOM 1553 O O . GLU B 1 73 ? -2.822 -2.836 -3.812 1 98.69 73 GLU B O 1
ATOM 1558 N N . LEU B 1 74 ? -2.707 -1.812 -1.873 1 98.81 74 LEU B N 1
ATOM 1559 C CA . LEU B 1 74 ? -2.162 -3.002 -1.23 1 98.81 74 LEU B CA 1
ATOM 1560 C C . LEU B 1 74 ? -3.199 -4.117 -1.183 1 98.81 74 LEU B C 1
ATOM 1562 O O . LEU B 1 74 ? -2.887 -5.277 -1.465 1 98.81 74 LEU B O 1
ATOM 1566 N N . ALA B 1 75 ? -4.367 -3.762 -0.819 1 98.81 75 ALA B N 1
ATOM 1567 C CA . ALA B 1 75 ? -5.445 -4.746 -0.74 1 98.81 75 ALA B CA 1
ATOM 1568 C C . ALA B 1 75 ? -5.645 -5.449 -2.08 1 98.81 75 ALA B C 1
ATOM 1570 O O . ALA B 1 75 ? -5.84 -6.664 -2.127 1 98.81 75 ALA B O 1
ATOM 1571 N N . GLU B 1 76 ? -5.605 -4.691 -3.102 1 98.75 76 GLU B N 1
ATOM 1572 C CA . GLU B 1 76 ? -5.766 -5.258 -4.438 1 98.75 76 GLU B CA 1
ATOM 1573 C C . GLU B 1 76 ? -4.617 -6.199 -4.785 1 98.75 76 GLU B C 1
ATOM 1575 O O . GLU B 1 76 ? -4.836 -7.262 -5.367 1 98.75 76 GLU B O 1
ATOM 1580 N N . ALA B 1 77 ? -3.434 -5.777 -4.473 1 98.88 77 ALA B N 1
ATOM 1581 C CA . ALA B 1 77 ? -2.271 -6.625 -4.734 1 98.88 77 ALA B CA 1
ATOM 1582 C C . ALA B 1 77 ? -2.354 -7.926 -3.943 1 98.88 77 ALA B C 1
ATOM 1584 O O . ALA B 1 77 ? -2.039 -9 -4.469 1 98.88 77 ALA B O 1
ATOM 1585 N N . LEU B 1 78 ? -2.818 -7.836 -2.744 1 98.81 78 LEU B N 1
ATOM 1586 C CA . LEU B 1 78 ? -2.936 -9.016 -1.899 1 98.81 78 LEU B CA 1
ATOM 1587 C C . LEU B 1 78 ? -4.031 -9.945 -2.414 1 98.81 78 LEU B C 1
ATOM 1589 O O . LEU B 1 78 ? -3.908 -11.172 -2.318 1 98.81 78 LEU B O 1
ATOM 1593 N N . LYS B 1 79 ? -5.02 -9.422 -2.91 1 98.88 79 LYS B N 1
ATOM 1594 C CA . LYS B 1 79 ? -6.055 -10.227 -3.557 1 98.88 79 LYS B CA 1
ATOM 1595 C C . LYS B 1 79 ? -5.488 -10.992 -4.746 1 98.88 79 LYS B C 1
ATOM 1597 O O . LYS B 1 79 ? -5.801 -12.172 -4.938 1 98.88 79 LYS B O 1
ATOM 1602 N N . GLN B 1 80 ? -4.703 -10.359 -5.527 1 98.88 80 GLN B N 1
ATOM 1603 C CA . GLN B 1 80 ? -4.062 -11.016 -6.66 1 98.88 80 GLN B CA 1
ATOM 1604 C C . GLN B 1 80 ? -3.152 -12.148 -6.199 1 98.88 80 GLN B C 1
ATOM 1606 O O . GLN B 1 80 ? -3.123 -13.219 -6.809 1 98.88 80 GLN B O 1
ATOM 1611 N N . VAL B 1 81 ? -2.434 -11.844 -5.156 1 98.94 81 VAL B N 1
ATOM 1612 C CA . VAL B 1 81 ? -1.552 -12.859 -4.59 1 98.94 81 VAL B CA 1
ATOM 1613 C C . VAL B 1 81 ? -2.361 -14.102 -4.223 1 98.94 81 VAL B C 1
ATOM 1615 O O . VAL B 1 81 ? -1.982 -15.219 -4.566 1 98.94 81 VAL B O 1
ATOM 1618 N N . ARG B 1 82 ? -3.428 -13.938 -3.6 1 98.75 82 ARG B N 1
ATOM 1619 C CA . ARG B 1 82 ? -4.273 -15.047 -3.172 1 98.75 82 ARG B CA 1
ATOM 1620 C C . ARG B 1 82 ? -4.809 -15.82 -4.371 1 98.75 82 ARG B C 1
ATOM 1622 O O . ARG B 1 82 ? -4.828 -17.047 -4.363 1 98.75 82 ARG B O 1
ATOM 1629 N N . GLU B 1 83 ? -5.246 -15.086 -5.34 1 98.75 83 GLU B N 1
ATOM 1630 C CA . GLU B 1 83 ? -5.781 -15.719 -6.543 1 98.75 83 GLU B CA 1
ATOM 1631 C C . GLU B 1 83 ? -4.707 -16.531 -7.266 1 98.75 83 GLU B C 1
ATOM 1633 O O . GLU B 1 83 ? -4.965 -17.656 -7.703 1 98.75 83 GLU B O 1
ATOM 1638 N N . LEU B 1 84 ? -3.539 -15.977 -7.34 1 98.88 84 LEU B N 1
ATOM 1639 C CA . LEU B 1 84 ? -2.432 -16.641 -8.008 1 98.88 84 LEU B CA 1
ATOM 1640 C C . LEU B 1 84 ? -2.008 -17.891 -7.23 1 98.88 84 LEU B C 1
ATOM 1642 O O . LEU B 1 84 ? -1.67 -18.922 -7.828 1 98.88 84 LEU B O 1
ATOM 1646 N N . GLN B 1 85 ? -2.07 -17.797 -5.91 1 98.81 85 GLN B N 1
ATOM 1647 C CA . GLN B 1 85 ? -1.75 -18.953 -5.074 1 98.81 85 GLN B CA 1
ATOM 1648 C C . GLN B 1 85 ? -2.756 -20.078 -5.285 1 98.81 85 GLN B C 1
ATOM 1650 O O . GLN B 1 85 ? -2.375 -21.25 -5.367 1 98.81 85 GLN B O 1
ATOM 1655 N N . ARG B 1 86 ? -3.973 -19.75 -5.387 1 98.69 86 ARG B N 1
ATOM 1656 C CA . ARG B 1 86 ? -5.02 -20.734 -5.645 1 98.69 86 ARG B CA 1
ATOM 1657 C C . ARG B 1 86 ? -4.801 -21.422 -6.984 1 98.69 86 ARG B C 1
ATOM 1659 O O . ARG B 1 86 ? -4.848 -22.656 -7.07 1 98.69 86 ARG B O 1
ATOM 1666 N N . MET B 1 87 ? -4.551 -20.641 -7.945 1 98.69 87 MET B N 1
ATOM 1667 C CA . MET B 1 87 ? -4.332 -21.188 -9.281 1 98.69 87 MET B CA 1
ATOM 1668 C C . MET B 1 87 ? -3.08 -22.062 -9.312 1 98.69 87 MET B C 1
ATOM 1670 O O . MET B 1 87 ? -3.066 -23.109 -9.961 1 98.69 87 MET B O 1
ATOM 1674 N N . LEU B 1 88 ? -2.055 -21.562 -8.656 1 98.69 88 LEU B N 1
ATOM 1675 C CA . LEU B 1 88 ? -0.818 -22.344 -8.594 1 98.69 88 LEU B CA 1
ATOM 1676 C C . LEU B 1 88 ? -1.046 -23.688 -7.902 1 98.69 88 LEU B C 1
ATOM 1678 O O . LEU B 1 88 ? -0.518 -24.703 -8.336 1 98.69 88 LEU B O 1
ATOM 1682 N N . GLY B 1 89 ? -1.752 -23.609 -6.82 1 98.38 89 GLY B N 1
ATOM 1683 C CA . GLY B 1 89 ? -2.109 -24.844 -6.152 1 98.38 89 GLY B CA 1
ATOM 1684 C C . GLY B 1 89 ? -2.838 -25.828 -7.059 1 98.38 89 GLY B C 1
ATOM 1685 O O . GLY B 1 89 ? -2.512 -27.016 -7.09 1 98.38 89 GLY B O 1
ATOM 1686 N N . LYS B 1 90 ? -3.754 -25.422 -7.82 1 98.25 90 LYS B N 1
ATOM 1687 C CA . LYS B 1 90 ? -4.516 -26.25 -8.758 1 98.25 90 LYS B CA 1
ATOM 1688 C C . LYS B 1 90 ? -3.604 -26.859 -9.82 1 98.25 90 LYS B C 1
ATOM 1690 O O . LYS B 1 90 ? -3.689 -28.047 -10.109 1 98.25 90 LYS B O 1
ATOM 1695 N N . LYS B 1 91 ? -2.768 -25.969 -10.328 1 98 91 LYS B N 1
ATOM 1696 C CA . LYS B 1 91 ? -1.877 -26.453 -11.383 1 98 91 LYS B CA 1
ATOM 1697 C C . LYS B 1 91 ? -0.862 -27.453 -10.836 1 98 91 LYS B C 1
ATOM 1699 O O . LYS B 1 91 ? -0.465 -28.375 -11.539 1 98 91 LYS B O 1
ATOM 1704 N N . THR B 1 92 ? -0.417 -27.219 -9.656 1 97.88 92 THR B N 1
ATOM 1705 C CA . THR B 1 92 ? 0.513 -28.141 -9.016 1 97.88 92 THR B CA 1
ATOM 1706 C C . THR B 1 92 ? -0.139 -29.5 -8.805 1 97.88 92 THR B C 1
ATOM 1708 O O . THR B 1 92 ? 0.478 -30.531 -9.062 1 97.88 92 THR B O 1
ATOM 1711 N N . MET B 1 93 ? -1.354 -29.484 -8.406 1 98.31 93 MET B N 1
ATOM 1712 C CA . MET B 1 93 ? -2.092 -30.719 -8.219 1 98.31 93 MET B CA 1
ATOM 1713 C C . MET B 1 93 ? -2.273 -31.453 -9.547 1 98.31 93 MET B C 1
ATOM 1715 O O . MET B 1 93 ? -2.072 -32.656 -9.625 1 98.31 93 MET B O 1
ATOM 1719 N N . GLU B 1 94 ? -2.66 -30.734 -10.57 1 97.88 94 GLU B N 1
ATOM 1720 C CA . GLU B 1 94 ? -2.82 -31.297 -11.906 1 97.88 94 GLU B CA 1
ATOM 1721 C C . GLU B 1 94 ? -1.518 -31.922 -12.398 1 97.88 94 GLU B C 1
ATOM 1723 O O . GLU B 1 94 ? -1.523 -33 -12.969 1 97.88 94 GLU B O 1
ATOM 1728 N N . ASN B 1 95 ? -0.479 -31.25 -12.188 1 97.25 95 ASN B N 1
ATOM 1729 C CA . ASN B 1 95 ? 0.837 -31.75 -12.57 1 97.25 95 ASN B CA 1
ATOM 1730 C C . ASN B 1 95 ? 1.173 -33.062 -11.859 1 97.25 95 ASN B C 1
ATOM 1732 O O . ASN B 1 95 ? 1.733 -33.969 -12.469 1 97.25 95 ASN B O 1
ATOM 1736 N N . GLU B 1 96 ? 0.85 -33.125 -10.586 1 97 96 GLU B N 1
ATOM 1737 C CA . GLU B 1 96 ? 1.107 -34.344 -9.812 1 97 96 GLU B CA 1
ATOM 1738 C C . GLU B 1 96 ? 0.304 -35.5 -10.352 1 97 96 GLU B C 1
ATOM 1740 O O . GLU B 1 96 ? 0.836 -36.625 -10.508 1 97 96 GLU B O 1
ATOM 1745 N N . ILE B 1 97 ? -0.919 -35.312 -10.742 1 97.81 97 ILE B N 1
ATOM 1746 C CA . ILE B 1 97 ? -1.8 -36.312 -11.297 1 97.81 97 ILE B CA 1
ATOM 1747 C C . ILE B 1 97 ? -1.246 -36.812 -12.641 1 97.81 97 ILE B C 1
ATOM 1749 O O . ILE B 1 97 ? -1.147 -38 -12.883 1 97.81 97 ILE B O 1
ATOM 1753 N N . LEU B 1 98 ? -0.769 -35.906 -13.453 1 96.88 98 LEU B N 1
ATOM 1754 C CA . LEU B 1 98 ? -0.253 -36.25 -14.781 1 96.88 98 LEU B CA 1
ATOM 1755 C C . LEU B 1 98 ? 1.079 -36.969 -14.68 1 96.88 98 LEU B C 1
ATOM 1757 O O . LEU B 1 98 ? 1.362 -37.875 -15.477 1 96.88 98 LEU B O 1
ATOM 1761 N N . ARG B 1 99 ? 1.863 -36.625 -13.719 1 96 99 ARG B N 1
ATOM 1762 C CA . ARG B 1 99 ? 3.131 -37.312 -13.492 1 96 99 ARG B CA 1
ATOM 1763 C C . ARG B 1 99 ? 2.904 -38.75 -13.094 1 96 99 ARG B C 1
ATOM 1765 O O . ARG B 1 99 ? 3.596 -39.656 -13.586 1 96 99 ARG B O 1
ATOM 1772 N N . GLU B 1 100 ? 1.932 -38.969 -12.242 1 95.06 100 GLU B N 1
ATOM 1773 C CA . GLU B 1 100 ? 1.579 -40.312 -11.844 1 95.06 100 GLU B CA 1
ATOM 1774 C C . GLU B 1 100 ? 1.065 -41.125 -13.031 1 95.06 100 GLU B C 1
ATOM 1776 O O . GLU B 1 100 ? 1.399 -42.312 -13.172 1 95.06 100 GLU B O 1
ATOM 1781 N N 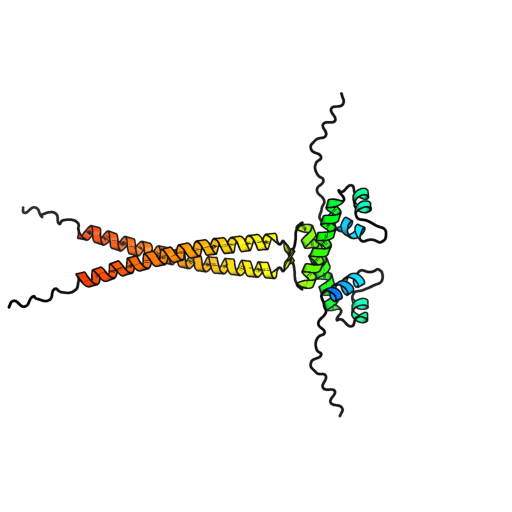. ALA B 1 101 ? 0.367 -40.531 -13.891 1 92.81 101 ALA B N 1
ATOM 1782 C CA . ALA B 1 101 ? -0.179 -41.188 -15.07 1 92.81 101 ALA B CA 1
ATOM 1783 C C . ALA B 1 101 ? 0.933 -41.625 -16.031 1 92.81 101 ALA B C 1
ATOM 1785 O O . ALA B 1 101 ? 0.901 -42.719 -16.594 1 92.81 101 ALA B O 1
ATOM 1786 N N . VAL B 1 102 ? 1.896 -40.719 -16.172 1 90 102 VAL B N 1
ATOM 1787 C CA . VAL B 1 102 ? 3.018 -41 -17.062 1 90 102 VAL B CA 1
ATOM 1788 C C . VAL B 1 102 ? 3.883 -42.094 -16.484 1 90 102 VAL B C 1
ATOM 1790 O O . VAL B 1 102 ? 4.324 -43 -17.203 1 90 102 VAL B O 1
ATOM 1793 N N . GLU B 1 103 ? 4.027 -42.062 -15.25 1 89.38 103 GLU B N 1
ATOM 1794 C CA . GLU B 1 103 ? 4.84 -43.094 -14.586 1 89.38 103 GLU B CA 1
ATOM 1795 C C . GLU B 1 103 ? 4.16 -44.438 -14.625 1 89.38 103 GLU B C 1
ATOM 1797 O O . GLU B 1 103 ? 4.82 -45.469 -14.836 1 89.38 103 GLU B O 1
ATOM 1802 N N . TYR B 1 104 ? 2.912 -44.531 -14.531 1 85.56 104 TYR B N 1
ATOM 1803 C CA . TYR B 1 104 ? 2.158 -45.781 -14.617 1 85.56 104 TYR B CA 1
ATOM 1804 C C . TYR B 1 104 ? 2.211 -46.375 -16.031 1 85.56 104 TYR B C 1
ATOM 1806 O O . TYR B 1 104 ? 2.322 -47.562 -16.219 1 85.56 104 TYR B O 1
ATOM 1814 N N . GLY 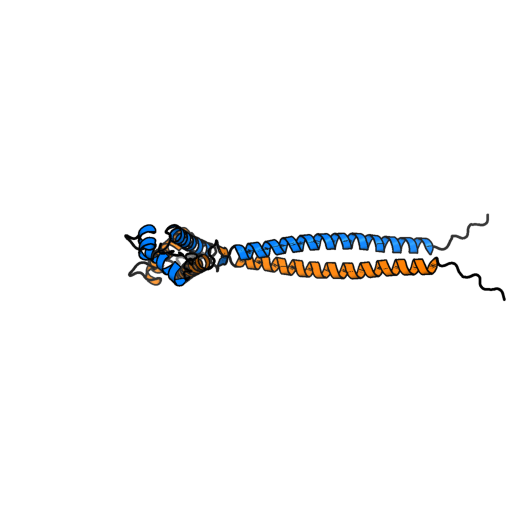B 1 105 ? 2.174 -45.562 -16.984 1 80.69 105 GLY B N 1
ATOM 1815 C CA . GLY B 1 105 ? 2.277 -46.031 -18.359 1 80.69 105 GLY B CA 1
ATOM 1816 C C . GLY B 1 105 ? 3.641 -46.594 -18.688 1 80.69 105 GLY B C 1
ATOM 1817 O O . GLY B 1 105 ? 3.742 -47.625 -19.391 1 80.69 105 GLY B O 1
ATOM 1818 N N . ARG B 1 106 ? 4.609 -46.062 -18.172 1 77.94 106 ARG B N 1
ATOM 1819 C CA . ARG B 1 106 ? 5.969 -46.531 -18.406 1 77.94 106 ARG B CA 1
ATOM 1820 C C . ARG B 1 106 ? 6.223 -47.844 -17.703 1 77.94 106 ARG B C 1
ATOM 1822 O O . ARG B 1 106 ? 6.871 -48.75 -18.266 1 77.94 106 ARG B O 1
ATOM 1829 N N . ALA B 1 107 ? 5.727 -47.969 -16.5 1 79.06 107 ALA B N 1
ATOM 1830 C CA . ALA B 1 107 ? 5.895 -49.219 -15.727 1 79.06 107 ALA B CA 1
ATOM 1831 C C . ALA B 1 107 ? 5.188 -50.375 -16.406 1 79.06 107 ALA B C 1
ATOM 1833 O O . ALA B 1 107 ? 5.715 -51.5 -16.438 1 79.06 107 ALA B O 1
ATOM 1834 N N . LYS B 1 108 ? 4.16 -50.219 -17 1 75.06 108 LYS B N 1
ATOM 1835 C CA . LYS B 1 108 ? 3.42 -51.281 -17.703 1 75.06 108 LYS B CA 1
ATOM 1836 C C . LYS B 1 108 ? 4.141 -51.688 -18.969 1 75.06 108 LYS B C 1
ATOM 1838 O O . LYS B 1 108 ? 4.188 -52.875 -19.297 1 75.06 108 LYS B O 1
ATOM 1843 N N . LYS B 1 109 ? 4.789 -50.844 -19.531 1 72.19 109 LYS B N 1
ATOM 1844 C CA . LYS B 1 109 ? 5.555 -51.188 -20.734 1 72.19 109 LYS B CA 1
ATOM 1845 C C . LYS B 1 109 ? 6.785 -52 -20.375 1 72.19 109 LYS B C 1
ATOM 1847 O O . LYS B 1 109 ? 7.137 -52.938 -21.109 1 72.19 109 LYS B O 1
ATOM 1852 N N . TRP B 1 110 ? 7.348 -51.625 -19.375 1 70.69 110 TRP B N 1
ATOM 1853 C CA . TRP B 1 110 ? 8.516 -52.375 -18.938 1 70.69 110 TRP B CA 1
ATOM 1854 C C . TRP B 1 110 ? 8.133 -53.812 -18.547 1 70.69 110 TRP B C 1
ATOM 1856 O O . TRP B 1 110 ? 8.859 -54.75 -18.859 1 70.69 110 TRP B O 1
ATOM 1866 N N . ILE B 1 111 ? 7.004 -54.031 -18.031 1 68.5 111 ILE B N 1
ATOM 1867 C CA . ILE B 1 111 ? 6.523 -55.344 -17.641 1 68.5 111 ILE B CA 1
ATOM 1868 C C . ILE B 1 111 ? 6.137 -56.125 -18.875 1 68.5 111 ILE B C 1
ATOM 1870 O O . ILE B 1 111 ? 6.438 -57.344 -18.969 1 68.5 111 ILE B O 1
ATOM 1874 N N . ALA B 1 112 ? 5.613 -55.562 -19.891 1 69.19 112 ALA B N 1
ATOM 1875 C CA . ALA B 1 112 ? 5.188 -56.219 -21.125 1 69.19 112 ALA B CA 1
ATOM 1876 C C . ALA B 1 112 ? 6.383 -56.594 -21.984 1 69.19 112 ALA B C 1
ATOM 1878 O O . ALA B 1 112 ? 6.352 -57.594 -22.703 1 69.19 112 ALA B O 1
ATOM 1879 N N . ARG B 1 113 ? 7.457 -56.031 -22.016 1 67 113 ARG B N 1
ATOM 1880 C CA . ARG B 1 113 ? 8.641 -56.281 -22.828 1 67 113 ARG B CA 1
ATOM 1881 C C . ARG B 1 113 ? 9.602 -57.219 -22.109 1 67 113 ARG B C 1
ATOM 1883 O O . ARG B 1 113 ? 10.633 -57.594 -22.672 1 67 113 ARG B O 1
ATOM 1890 N N . SER B 1 114 ? 9.344 -57.594 -20.875 1 66.44 114 SER B N 1
ATOM 1891 C CA . SER B 1 114 ? 10.188 -58.562 -20.219 1 66.44 114 SER B CA 1
ATOM 1892 C C . SER B 1 114 ? 10.07 -59.938 -20.906 1 66.44 114 SER B C 1
ATOM 1894 O O . SER B 1 114 ? 8.961 -60.438 -21.125 1 66.44 114 SER B O 1
ATOM 1896 N N . PRO B 1 115 ? 11.148 -60.5 -21.609 1 60.69 115 PRO B N 1
ATOM 1897 C CA . PRO B 1 115 ? 11.109 -61.812 -22.25 1 60.69 115 PRO B CA 1
ATOM 1898 C C . PRO B 1 115 ? 10.508 -62.906 -21.344 1 60.69 115 PRO B C 1
ATOM 1900 O O . PRO B 1 115 ? 10.742 -62.906 -20.141 1 60.69 115 PRO B O 1
ATOM 1903 N N . SER B 1 116 ? 9.398 -63.562 -21.859 1 57.97 116 SER B N 1
ATOM 1904 C CA . SER B 1 116 ? 8.938 -64.75 -21.172 1 57.97 116 SER B CA 1
ATOM 1905 C C . SER B 1 116 ? 10.102 -65.688 -20.875 1 57.97 116 SER B C 1
ATOM 1907 O O . SER B 1 116 ? 10.945 -65.938 -21.734 1 57.97 116 SER B O 1
ATOM 1909 N N . LEU B 1 117 ? 10.523 -65.875 -19.766 1 57.56 117 LEU B N 1
ATOM 1910 C CA . LEU B 1 117 ? 11.43 -67 -19.469 1 57.56 117 LEU B CA 1
ATOM 1911 C C . LEU B 1 117 ? 11.008 -68.25 -20.203 1 57.56 117 LEU B C 1
ATOM 1913 O O . LEU B 1 117 ? 9.82 -68.5 -20.328 1 57.56 117 LEU B O 1
ATOM 1917 N N . PRO B 1 118 ? 11.836 -68.75 -21.094 1 54.06 118 PRO B N 1
ATOM 1918 C CA . PRO B 1 118 ? 11.5 -70.062 -21.609 1 54.06 118 PRO B CA 1
ATOM 1919 C C . PRO B 1 118 ? 10.992 -71 -20.516 1 54.06 118 PRO B C 1
ATOM 1921 O O . PRO B 1 118 ? 11.516 -71 -19.391 1 54.06 118 PRO B O 1
ATOM 1924 N N . GLY B 1 119 ? 9.742 -71.188 -20.422 1 48.38 119 GLY B N 1
ATOM 1925 C CA . GLY B 1 119 ? 9.352 -72.312 -19.594 1 48.38 119 GLY B CA 1
ATOM 1926 C C . GLY B 1 119 ? 10.297 -73.5 -19.734 1 48.38 119 GLY B C 1
ATOM 1927 O O . GLY B 1 119 ? 10.75 -73.812 -20.828 1 48.38 119 GLY B O 1
ATOM 1928 N N . ASP B 1 120 ? 11.109 -73.75 -18.781 1 45.88 120 ASP B N 1
ATOM 1929 C CA . ASP B 1 120 ? 11.727 -75.125 -18.75 1 45.88 120 ASP B CA 1
ATOM 1930 C C . ASP B 1 120 ? 10.727 -76.188 -19.172 1 45.88 120 ASP B C 1
ATOM 1932 O O . ASP B 1 120 ? 9.672 -76.312 -18.547 1 45.88 120 ASP B O 1
ATOM 1936 N N . ASP B 1 121 ? 10.641 -76.5 -20.391 1 44.06 121 ASP B N 1
ATOM 1937 C CA . ASP B 1 121 ? 10.172 -77.812 -20.766 1 44.06 121 ASP B CA 1
ATOM 1938 C C . ASP B 1 121 ? 10.758 -78.875 -19.859 1 44.06 121 ASP B C 1
ATOM 1940 O O . ASP B 1 121 ? 11.953 -79.188 -19.938 1 44.06 121 ASP B O 1
ATOM 1944 N N . GLN B 1 122 ? 10.773 -78.938 -18.516 1 29.44 122 GLN B N 1
ATOM 1945 C CA . GLN B 1 122 ? 10.656 -80.312 -18.031 1 29.44 122 GLN B CA 1
ATOM 1946 C C . GLN B 1 122 ? 9.211 -80.812 -18.109 1 29.44 122 GLN B C 1
ATOM 1948 O O . GLN B 1 122 ? 8.281 -80 -17.828 1 29.44 122 GLN B O 1
#

Solvent-accessible surface area (backbone atoms only — not comparable to full-atom values): 13632 Å² total; per-residue (Å²): 132,86,76,75,72,75,56,83,75,71,75,82,80,78,52,59,68,56,52,50,50,49,37,56,51,31,68,39,89,94,45,38,52,61,58,47,16,61,76,68,73,44,61,43,69,56,47,49,50,44,41,48,28,30,53,53,14,18,52,47,8,47,65,61,70,44,61,52,36,51,41,64,60,38,54,52,37,50,51,49,38,52,52,45,49,52,51,35,51,52,41,52,52,51,35,52,54,38,51,52,52,49,52,51,54,50,53,53,50,57,62,68,68,51,76,77,70,75,70,73,84,121,131,85,79,76,73,75,57,83,76,73,76,82,82,78,51,60,68,56,52,49,52,49,39,55,51,32,68,38,90,93,44,37,52,59,58,50,14,59,76,69,74,44,61,41,68,55,48,49,50,43,40,49,27,29,52,51,13,18,49,46,8,46,65,60,71,43,61,51,35,53,42,63,60,37,52,50,38,48,50,49,38,52,53,46,49,52,51,35,52,52,41,52,50,52,36,52,54,39,50,52,53,48,52,52,54,51,54,52,49,57,61,68,68,52,75,75,68,76,71,74,84,118

Sequence (244 aa):
MMEVLTGPERRRRWSVEEKLAMVRESFEPGKTVSMVARQHGVNPNQVFQWRKLYQDGSLSAVTAGEEVVPASELAEALKQVRELQRMLGKKTMENEILREAVEYGRAKKWIARSPSLPGDDQMMEVLTGPERRRRWSVEEKLAMVRESFEPGKTVSMVARQHGVNPNQVFQWRKLYQDGSLSAVTAGEEVVPASELAEALKQVRELQRMLGKKTMENEILREAVEYGRAKKWIARSPSLPGDDQ

Secondary structure (DSSP, 8-state):
---------------HHHHHHHHHHHTSTT--HHHHHHHHT--HHHHHHHHHHHHHHHHHHHHHTS-EEEHHHHHHHHHHHHHHHHHHHHHHHHHHHHHHHHHHHHHHHHHHTS--------/---------------HHHHHHHHHHHTSTT--HHHHHHHHT--HHHHHHHHHHHHHHHHHHHHHTS-EEEHHHHHHHHHHHHHHHHHHHHHHHHHHHHHHHHHHHHHHHHHHTS--------

pLDDT: mean 87.79, std 17.96, range [29.44, 98.94]

InterPro domains:
  IPR002514 Transposase IS3/IS911family [PF01527] (9-88)
  IPR009057 Homedomain-like superfamily [SSF46689] (11-104)
  IPR036388 Winged helix-like DNA-binding domain superfamily [G3DSA:1.10.10.10] (1-67)

Nearest PDB structures (foldseek):
  1hlv-assembly1_A  TM=4.126E-01  e=7.009E-01  Homo sapiens
  5ckt-assembly1_D  TM=4.337E-01  e=8.524E-01  Escherichia coli
  6sdk-assembly1_B  TM=5.466E-01  e=4.080E+00  Bacillus subtilis subsp. subtilis str. 168
  7b9v-assembly1_O  TM=3.726E-01  e=4.649E+00  Saccharomyces cerevisiae
  5mq0-assembly1_O  TM=3.804E-01  e=7.340E+00  Saccharomyces cerevisiae

Organism: Ralstonia nicotianae (strain ATCC BAA-1114 / GMI1000) (NCBI:txid267608)